Protein AF-A0A2E5XS06-F1 (afdb_monomer)

Sequence (331 aa):
MMRFFLILYLLFCNSLLVFSQQDLKVYEDYMPESKCGEVINYTHYSVSYCEKYKLSEWSIHYMTEERVFGDVDRTDNFRLDNKGRGASLSNYYKSGYDRGHMVPAGDMKFNQTAMNESFFLTNISPQNPSFNRGINKKIESKFREWVVFDFDTIIIITGFVMDEDLFNGFIGPDRIPIPSYSYKIFIDKINHRSLAFLVPMNKKIKGRMFDYIISIDELETIADIDFFEKMPLEEEILYEMDTNMDFDPESNLKGSMVEPSDFKKNNKKTAVPENGKKKVISPVDYNNYSKKYHCLEKNQDGIPCPRHTKGPNEKCWEHSKQNNIRDNEIE

Mean predicted aligned error: 11.88 Å

pLDDT: mean 78.72, std 23.1, range [24.92, 98.81]

Radius of gyration: 21.34 Å; Cα contacts (8 Å, |Δi|>4): 569; chains: 1; bounding box: 69×58×48 Å

Foldseek 3Di:
DVVVVVVVVVVVVVVQVVQLVVQCVVCVLQAWDQDQFDWDRDRFKIFRAHQVQLETQKIKGKAALLLQLAQADQDLPAAAPPVRGADDPQQVVVQQFDFAFQPDLSSRRNDPRSNNVSNHRRRTAGFHCLVRVPLVVVVVLLLNVCNNPPAGMKMKMKGAQPDPVQWPWATHPVGNTHGQWIKMKIARPPVLAIWMFIDGRVDRDDDDSVLRIDFVLVVCQRSVMGSRVNHDPVSVCSRGQDNPCVVVSCVPPPDDSDDSVRVPDDDDDDDDDDDDDDDRDRPDPCVVQPPWEFAPDADPVRHGDSGTHRDHHDHPPVVVVVVVVVVVVPD

Secondary structure (DSSP, 8-state):
-HHHHHHHHHHHHHHHHHHHHHHHHHHGGGPPP-SSPEEEE-SS-EEEEETTTTEEEEEEEEEEHHHHT--PPP----B--TTS-S--HHHHTTSS-EEEESS-GGG-TT-HHHHHHHTBGGGEEEE-HHIIIIIIHHHHHHHHHHHHHT-SEEEEEEEE---GGG---EETTTTEE--SEEEEEEEETTTTEEEEEEEESSS---S-GGGGEE-HHHHHHHHT--TTTTS-HHHHHHHHS---TTS-TTTT-SS----GGGTTS------------------S--TTT---EEP--B-TT-PBP--EESSTTPPPHHHHHHHHHHHTT--

Solvent-accessible surface area (backbone atoms only — not comparable to full-atom values): 18919 Å² total; per-residue (Å²): 114,74,71,59,55,53,53,54,50,53,53,53,54,50,52,58,56,51,51,28,58,54,51,45,70,75,47,60,56,57,40,49,54,61,88,78,24,52,78,45,78,50,62,64,38,35,32,22,39,17,73,95,54,30,33,35,51,34,29,40,37,69,48,32,44,71,30,56,70,30,81,50,74,90,77,86,61,70,37,59,38,101,86,64,44,36,55,57,70,71,28,47,60,93,52,78,40,38,86,27,57,55,52,49,53,73,64,22,12,58,37,70,64,44,32,54,55,37,28,18,18,52,38,30,43,63,24,34,54,69,33,46,76,38,60,49,47,51,53,56,52,47,54,54,50,40,29,66,78,76,36,75,51,36,41,39,39,22,36,41,37,83,46,78,93,51,42,70,51,62,33,41,91,83,54,34,60,22,51,30,31,38,36,40,37,43,35,32,75,86,79,54,36,27,44,24,38,55,44,63,37,79,55,86,87,73,89,57,80,76,52,31,57,45,31,43,42,59,44,26,45,71,50,71,36,50,58,42,67,70,44,58,67,86,61,46,53,55,41,24,75,48,55,58,58,90,58,55,87,65,76,71,71,82,63,74,96,70,60,85,90,57,73,90,69,85,90,85,90,82,90,87,88,92,89,80,96,76,85,85,72,72,81,65,92,44,77,86,77,57,62,84,20,58,19,75,51,53,51,98,87,65,52,67,44,88,46,44,18,77,44,87,87,31,60,24,72,70,67,49,53,61,48,60,57,59,61,67,73,72,118

Nearest PDB structures (foldseek):
  3s5b-assembly1_A  TM=8.531E-01  e=1.619E-17  Caenorhabditis elegans
  4qn0-assembly2_B  TM=8.809E-01  e=5.534E-17  Caenorhabditis elegans
  5gkc-assembly1_A  TM=8.575E-01  e=5.204E-17  Caenorhabditis elegans
  3s5b-assembly1_B  TM=8.663E-01  e=9.622E-17  Caenorhabditis elegans
  5gkc-assembly1_B  TM=8.681E-01  e=3.094E-16  Caenorhabditis elegans

Structure (mmCIF, N/CA/C/O backbone):
data_AF-A0A2E5XS06-F1
#
_entry.id   AF-A0A2E5XS06-F1
#
loop_
_atom_site.group_PDB
_atom_site.id
_atom_site.type_symbol
_atom_site.label_atom_id
_atom_site.label_alt_id
_atom_site.label_comp_id
_atom_site.label_asym_id
_atom_site.label_entity_id
_atom_site.label_seq_id
_atom_site.pdbx_PDB_ins_code
_atom_site.Cartn_x
_atom_site.Cartn_y
_atom_site.Cartn_z
_atom_site.occupancy
_atom_site.B_iso_or_equiv
_atom_site.auth_seq_id
_atom_site.auth_comp_id
_atom_site.auth_asym_id
_atom_site.auth_atom_id
_atom_site.pdbx_PDB_model_num
ATOM 1 N N . MET A 1 1 ? 36.307 25.913 18.563 1.00 56.59 1 MET A N 1
ATOM 2 C CA . MET A 1 1 ? 35.415 25.655 17.408 1.00 56.59 1 MET A CA 1
ATOM 3 C C . MET A 1 1 ? 34.988 24.191 17.288 1.00 56.59 1 MET A C 1
ATOM 5 O O . MET A 1 1 ? 33.796 23.957 17.194 1.00 56.59 1 MET A O 1
ATOM 9 N N . MET A 1 2 ? 35.882 23.199 17.398 1.00 51.62 2 MET A N 1
ATOM 10 C CA . MET A 1 2 ? 35.542 21.767 17.215 1.00 51.62 2 MET A CA 1
ATOM 11 C C . MET A 1 2 ? 34.506 21.186 18.209 1.00 51.62 2 MET A C 1
ATOM 13 O O . MET A 1 2 ? 33.710 20.331 17.841 1.00 51.62 2 MET A O 1
ATOM 17 N N . ARG A 1 3 ? 34.447 21.694 19.451 1.00 50.34 3 ARG A N 1
ATOM 18 C CA . ARG A 1 3 ? 33.442 21.290 20.459 1.00 50.34 3 ARG A CA 1
ATOM 19 C C . ARG A 1 3 ? 32.019 21.799 20.180 1.00 50.34 3 ARG A C 1
ATOM 21 O O . ARG A 1 3 ? 31.070 21.154 20.600 1.00 50.34 3 ARG A O 1
ATOM 28 N N . PHE A 1 4 ? 31.864 22.910 19.459 1.00 47.91 4 PHE A N 1
ATOM 29 C CA . PHE A 1 4 ? 30.542 23.450 19.107 1.00 47.91 4 PHE A CA 1
ATOM 30 C C . PHE A 1 4 ? 29.888 22.658 17.966 1.00 47.91 4 PHE A C 1
ATOM 32 O O . PHE A 1 4 ? 28.683 22.430 17.995 1.00 47.91 4 PHE A O 1
ATOM 39 N N . PHE A 1 5 ? 30.684 22.160 17.013 1.00 49.06 5 PHE A N 1
ATOM 40 C CA . PHE A 1 5 ? 30.190 21.316 15.921 1.00 49.06 5 PHE A CA 1
ATOM 41 C C . PHE A 1 5 ? 29.713 19.936 16.398 1.00 49.06 5 PHE A C 1
ATOM 43 O O . PHE A 1 5 ? 28.718 19.437 15.887 1.00 49.06 5 PHE A O 1
ATOM 50 N N . LEU A 1 6 ? 30.353 19.349 17.418 1.00 47.00 6 LEU A N 1
ATOM 51 C CA . LEU A 1 6 ? 29.923 18.064 17.988 1.00 47.00 6 LEU A CA 1
ATOM 52 C C . LEU A 1 6 ? 28.581 18.156 18.734 1.00 47.00 6 LEU A C 1
ATOM 54 O O . LEU A 1 6 ? 27.769 17.243 18.640 1.00 47.00 6 LEU A O 1
ATOM 58 N N . ILE A 1 7 ? 28.329 19.260 19.445 1.00 52.69 7 ILE A N 1
ATOM 59 C CA . ILE A 1 7 ? 27.064 19.480 20.170 1.00 52.69 7 ILE A CA 1
ATOM 60 C C . ILE A 1 7 ? 25.925 19.755 19.175 1.00 52.69 7 ILE A C 1
ATOM 62 O O . ILE A 1 7 ? 24.839 19.204 19.334 1.00 52.69 7 ILE A O 1
ATOM 66 N N . LEU A 1 8 ? 26.179 20.514 18.102 1.00 47.62 8 LEU A N 1
ATOM 67 C CA . LEU A 1 8 ? 25.189 20.722 17.039 1.00 47.62 8 LEU A CA 1
ATOM 68 C C . LEU A 1 8 ? 24.854 19.409 16.305 1.00 47.62 8 LEU A C 1
ATOM 70 O O . LEU A 1 8 ? 23.690 19.147 16.026 1.00 47.62 8 LEU A O 1
ATOM 74 N N . TYR A 1 9 ? 25.855 18.556 16.053 1.00 50.69 9 TYR A N 1
ATOM 75 C CA . TYR A 1 9 ? 25.678 17.245 15.416 1.00 50.69 9 TYR A CA 1
ATOM 76 C C . TYR A 1 9 ? 24.896 16.256 16.299 1.00 50.69 9 TYR A C 1
ATOM 78 O O . TYR A 1 9 ? 24.018 15.547 15.811 1.00 50.69 9 TYR A O 1
ATOM 86 N N . LEU A 1 10 ? 25.153 16.251 17.613 1.00 45.44 10 LEU A N 1
ATOM 87 C CA . LEU A 1 10 ? 24.411 15.432 18.579 1.00 45.44 10 LEU A CA 1
ATOM 88 C C . LEU A 1 10 ? 22.960 15.905 18.761 1.00 45.44 10 LEU A C 1
ATOM 90 O O . LEU A 1 10 ? 22.074 15.072 18.930 1.00 45.44 10 LEU A O 1
ATOM 94 N N . LEU A 1 11 ? 22.686 17.211 18.681 1.00 46.38 11 LEU A N 1
ATOM 95 C CA . LEU A 1 11 ? 21.315 17.737 18.721 1.00 46.38 11 LEU A CA 1
ATOM 96 C C . LEU A 1 11 ? 20.536 17.438 17.426 1.00 46.38 11 LEU A C 1
ATOM 98 O O . LEU A 1 11 ? 19.343 17.156 17.495 1.00 46.38 11 LEU A O 1
ATOM 102 N N . PHE A 1 12 ? 21.204 17.424 16.266 1.00 48.12 12 PHE A N 1
ATOM 103 C CA . PHE A 1 12 ? 20.578 17.123 14.968 1.00 48.12 12 PHE A CA 1
ATOM 104 C C . PHE A 1 12 ? 20.326 15.618 14.740 1.00 48.12 12 PHE A C 1
ATOM 106 O O . PHE A 1 12 ? 19.337 15.246 14.116 1.00 48.12 12 PHE A O 1
ATOM 113 N N . CYS A 1 13 ? 21.183 14.731 15.267 1.00 42.75 13 CYS A N 1
ATOM 114 C CA . CYS A 1 13 ? 20.927 13.282 15.235 1.00 42.75 13 CYS A CA 1
ATOM 115 C C . CYS A 1 13 ? 19.798 12.864 16.189 1.00 42.75 13 CYS A C 1
ATOM 117 O O . CYS A 1 13 ? 19.024 11.970 15.856 1.00 42.75 13 CYS A O 1
ATOM 119 N N . ASN A 1 14 ? 19.673 13.515 17.352 1.00 39.62 14 ASN A N 1
ATOM 120 C CA . ASN A 1 14 ? 18.571 13.234 18.274 1.00 39.62 14 ASN A CA 1
ATOM 121 C C . ASN A 1 14 ? 17.223 13.734 17.734 1.00 39.62 14 ASN A C 1
ATOM 123 O O . ASN A 1 14 ? 16.224 13.055 17.930 1.00 39.62 14 ASN A O 1
ATOM 127 N N . SER A 1 15 ? 17.166 14.862 17.016 1.00 45.66 15 SER A N 1
ATOM 128 C CA . SER A 1 15 ? 15.895 15.345 16.460 1.00 45.66 15 SER A CA 1
ATOM 129 C C . SER A 1 15 ? 15.336 14.412 15.378 1.00 45.66 15 SER A C 1
ATOM 131 O O . SER A 1 15 ? 14.155 14.084 15.426 1.00 45.66 15 SER A O 1
ATOM 133 N N . LEU A 1 16 ? 16.165 13.908 14.455 1.00 45.38 16 LEU A N 1
ATOM 134 C CA . LEU A 1 16 ? 15.719 12.986 13.396 1.00 45.38 16 LEU A CA 1
ATOM 135 C C . LEU A 1 16 ? 15.243 11.622 13.935 1.00 45.38 16 LEU A C 1
ATOM 137 O O . LEU A 1 16 ? 14.257 11.084 13.434 1.00 45.38 16 LEU A O 1
ATOM 141 N N . LEU A 1 17 ? 15.890 11.087 14.979 1.00 45.34 17 LEU A N 1
ATOM 142 C CA . LEU A 1 17 ? 15.452 9.848 15.643 1.00 45.34 17 LEU A CA 1
ATOM 143 C C . LEU A 1 17 ? 14.140 10.031 16.428 1.00 45.34 17 LEU A C 1
ATOM 145 O O . LEU A 1 17 ? 13.323 9.113 16.472 1.00 45.34 17 LEU A O 1
ATOM 149 N N . VAL A 1 18 ? 13.911 11.215 17.005 1.00 46.31 18 VAL A N 1
ATOM 150 C CA . VAL A 1 18 ? 12.673 11.535 17.738 1.00 46.31 18 VAL A CA 1
ATOM 151 C C . VAL A 1 18 ? 11.471 11.669 16.794 1.00 46.31 18 VAL A C 1
ATOM 153 O O . VAL A 1 18 ? 10.389 11.205 17.143 1.00 46.31 18 VAL A O 1
ATOM 156 N N . PHE A 1 19 ? 11.641 12.221 15.584 1.00 47.94 19 PHE A N 1
ATOM 157 C CA . PHE A 1 19 ? 10.536 12.345 14.618 1.00 47.94 19 PHE A CA 1
ATOM 158 C C . PHE A 1 19 ? 10.073 10.994 14.051 1.00 47.94 19 PHE A C 1
ATOM 160 O O . PHE A 1 19 ? 8.870 10.757 13.982 1.00 47.94 19 PHE A O 1
ATOM 167 N N . SER A 1 20 ? 10.997 10.081 13.724 1.00 51.47 20 SER A N 1
ATOM 168 C CA . SER A 1 20 ? 10.634 8.720 13.284 1.00 51.47 20 SER A CA 1
ATOM 169 C C . SER A 1 20 ? 9.870 7.945 14.371 1.00 51.47 20 SER A C 1
ATOM 171 O O . SER A 1 20 ? 8.924 7.222 14.067 1.00 51.47 20 SER A O 1
ATOM 173 N N . GLN A 1 21 ? 10.207 8.152 15.652 1.00 59.16 21 GLN A N 1
ATOM 174 C CA . GLN A 1 21 ? 9.466 7.566 16.775 1.00 59.16 21 GLN A CA 1
ATOM 175 C C . GLN A 1 21 ? 8.077 8.177 16.997 1.00 59.16 21 GLN A C 1
ATOM 177 O O . GLN A 1 21 ? 7.273 7.574 17.704 1.00 59.16 21 GLN A O 1
ATOM 182 N N . GLN A 1 22 ? 7.786 9.365 16.463 1.00 73.06 22 GLN A N 1
ATOM 183 C CA . GLN A 1 22 ? 6.521 10.048 16.731 1.00 73.06 22 GLN A CA 1
ATOM 184 C C . GLN A 1 22 ? 5.411 9.602 15.780 1.00 73.06 22 GLN A C 1
ATOM 186 O O . GLN A 1 22 ? 4.299 9.350 16.236 1.00 73.06 22 GLN A O 1
ATOM 191 N N . ASP A 1 23 ? 5.725 9.438 14.496 1.00 85.56 23 ASP A N 1
ATOM 192 C CA . ASP A 1 23 ? 4.774 8.933 13.505 1.00 85.56 23 ASP A CA 1
ATOM 193 C C . ASP A 1 23 ? 4.413 7.469 13.761 1.00 85.56 23 ASP A C 1
ATOM 195 O O . ASP A 1 23 ? 3.241 7.110 13.703 1.00 85.56 23 ASP A O 1
ATOM 199 N N . LEU A 1 24 ? 5.410 6.638 14.087 1.00 91.69 24 LEU A N 1
ATOM 200 C CA . LEU A 1 24 ? 5.217 5.213 14.360 1.00 91.69 24 LEU A CA 1
ATOM 201 C C . LEU A 1 24 ? 4.163 4.975 15.451 1.00 91.69 24 LEU A C 1
ATOM 203 O O . LEU A 1 24 ? 3.268 4.158 15.268 1.00 91.69 24 LEU A O 1
ATOM 207 N N . LYS A 1 25 ? 4.199 5.755 16.536 1.00 91.94 25 LYS A N 1
ATOM 208 C CA . LYS A 1 25 ? 3.231 5.670 17.646 1.00 91.94 25 LYS A CA 1
ATOM 209 C C . LYS A 1 25 ? 1.782 5.937 17.240 1.00 91.94 25 LYS A C 1
ATOM 211 O O . LYS A 1 25 ? 0.869 5.607 17.987 1.00 91.94 25 LYS A O 1
ATOM 216 N N . VAL A 1 26 ? 1.546 6.577 16.093 1.00 93.25 26 VAL A N 1
ATOM 217 C CA . VAL A 1 26 ? 0.183 6.837 15.612 1.00 93.25 26 VAL A CA 1
ATOM 218 C C . VAL A 1 26 ? -0.468 5.551 15.105 1.00 93.25 26 VAL A C 1
ATOM 220 O O . VAL A 1 26 ? -1.671 5.376 15.288 1.00 93.25 26 VAL A O 1
ATOM 223 N N . TYR A 1 27 ? 0.314 4.664 14.483 1.00 94.56 27 TYR A N 1
ATOM 224 C CA . TYR A 1 27 ? -0.190 3.486 13.775 1.00 94.56 27 TYR A CA 1
ATOM 225 C C . TYR A 1 27 ? 0.426 2.155 14.232 1.00 94.56 27 TYR A C 1
ATOM 227 O O . TYR A 1 27 ? 0.135 1.130 13.625 1.00 94.56 27 TYR A O 1
ATOM 235 N N . GLU A 1 28 ? 1.267 2.134 15.271 1.00 94.69 28 GLU A N 1
ATOM 236 C CA . GLU A 1 28 ? 1.971 0.914 15.690 1.00 94.69 28 GLU A CA 1
ATOM 237 C C . GLU A 1 28 ? 1.036 -0.227 16.102 1.00 94.69 28 GLU A C 1
ATOM 239 O O . GLU A 1 28 ? 1.350 -1.375 15.785 1.00 94.69 28 GLU A O 1
ATOM 244 N N . ASP A 1 29 ? -0.104 0.100 16.720 1.00 93.06 29 ASP A N 1
ATOM 245 C CA . ASP A 1 2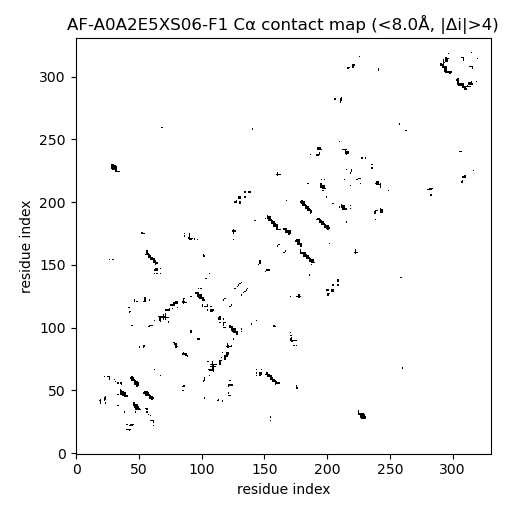9 ? -1.157 -0.844 17.132 1.00 93.06 29 ASP A CA 1
ATOM 246 C C . ASP A 1 29 ? -1.975 -1.382 15.945 1.00 93.06 29 ASP A C 1
ATOM 248 O O . ASP A 1 29 ? -2.655 -2.393 16.062 1.00 93.06 29 ASP A O 1
ATOM 252 N N . TYR A 1 30 ? -1.890 -0.722 14.786 1.00 95.19 30 TYR A N 1
ATOM 253 C CA . TYR A 1 30 ? -2.611 -1.068 13.554 1.00 95.19 30 TYR A CA 1
ATOM 254 C C . TYR A 1 30 ? -1.710 -1.773 12.533 1.00 95.19 30 TYR A C 1
ATOM 256 O O . TYR A 1 30 ? -2.050 -1.858 11.353 1.00 95.19 30 TYR A O 1
ATOM 264 N N . MET A 1 31 ? -0.508 -2.186 12.942 1.00 95.56 31 MET A N 1
ATOM 265 C CA . MET A 1 31 ? 0.416 -2.879 12.051 1.00 95.56 31 MET A CA 1
ATOM 266 C C . MET A 1 31 ? -0.076 -4.301 11.762 1.00 95.56 31 MET A C 1
ATOM 268 O O . MET A 1 31 ? -0.286 -5.045 12.719 1.00 95.56 31 MET A O 1
ATOM 272 N N . PRO A 1 32 ? -0.165 -4.696 10.480 1.00 97.00 32 PRO A N 1
ATOM 273 C CA . PRO A 1 32 ? -0.497 -6.066 10.115 1.00 97.00 32 PRO A CA 1
ATOM 274 C C . PRO A 1 32 ? 0.607 -7.061 10.476 1.00 97.00 32 PRO A C 1
ATOM 276 O O . PRO A 1 32 ? 1.787 -6.704 10.573 1.00 97.00 32 PRO A O 1
ATOM 279 N N . GLU A 1 33 ? 0.231 -8.333 10.527 1.00 95.75 33 GLU A N 1
ATOM 280 C CA . GLU A 1 33 ? 1.148 -9.466 10.552 1.00 95.75 33 GLU A CA 1
ATOM 281 C C . GLU A 1 33 ? 2.097 -9.433 9.344 1.00 95.75 33 GLU A C 1
ATOM 283 O O . GLU A 1 33 ? 1.723 -9.102 8.214 1.00 95.75 33 GLU A O 1
ATOM 288 N N . SER A 1 34 ? 3.363 -9.783 9.575 1.00 94.81 34 SER A N 1
ATOM 289 C CA . SER A 1 34 ? 4.373 -9.949 8.520 1.00 94.81 34 SER A CA 1
ATOM 290 C C . SER A 1 34 ? 4.694 -11.428 8.337 1.00 94.81 34 SER A C 1
ATOM 292 O O . SER A 1 34 ? 5.278 -12.041 9.229 1.00 94.81 34 SER A O 1
ATOM 294 N N . LYS A 1 35 ? 4.340 -12.008 7.184 1.00 90.94 35 LYS A N 1
ATOM 295 C CA . LYS A 1 35 ? 4.519 -13.450 6.930 1.00 90.94 35 LYS A CA 1
ATOM 296 C C . LYS A 1 35 ? 5.822 -13.778 6.226 1.00 90.94 35 LYS A C 1
ATOM 298 O O . LYS A 1 35 ? 6.496 -14.746 6.572 1.00 90.94 35 LYS A O 1
ATOM 303 N N . CYS A 1 36 ? 6.178 -12.987 5.222 1.00 88.31 36 CYS A N 1
ATOM 304 C CA . CYS A 1 36 ? 7.446 -13.107 4.517 1.00 88.31 36 CYS A CA 1
ATOM 305 C C . CYS A 1 36 ? 8.456 -12.041 4.952 1.00 88.31 36 CYS A C 1
ATOM 307 O O . CYS A 1 36 ? 9.665 -12.287 4.912 1.00 88.31 36 CYS A O 1
ATOM 309 N N . GLY A 1 37 ? 7.984 -10.831 5.254 1.00 82.81 37 GLY A N 1
ATOM 310 C CA . GLY A 1 37 ? 8.840 -9.656 5.278 1.00 82.81 37 GLY A CA 1
ATOM 311 C C . GLY A 1 37 ? 9.427 -9.270 6.631 1.00 82.81 37 GLY A C 1
ATOM 312 O O . GLY A 1 37 ? 8.923 -9.610 7.695 1.00 82.81 37 GLY A O 1
ATOM 313 N N . GLU A 1 38 ? 10.517 -8.503 6.571 1.00 93.88 38 GLU A N 1
ATOM 314 C CA . GLU A 1 38 ? 11.021 -7.724 7.706 1.00 93.88 38 GLU A CA 1
ATOM 315 C C . GLU A 1 38 ? 10.250 -6.402 7.768 1.00 93.88 38 GLU A C 1
ATOM 317 O O . GLU A 1 38 ? 10.175 -5.687 6.762 1.00 93.88 38 GLU A O 1
ATOM 322 N N . VAL A 1 39 ? 9.744 -6.031 8.948 1.00 97.19 39 VAL A N 1
ATOM 323 C CA . VAL A 1 39 ? 9.178 -4.693 9.159 1.00 97.19 39 VAL A CA 1
ATOM 324 C C . VAL A 1 39 ? 10.294 -3.651 9.131 1.00 97.19 39 VAL A C 1
ATOM 326 O O . VAL A 1 39 ? 11.172 -3.613 9.994 1.00 97.19 39 VAL A O 1
ATOM 329 N N . ILE A 1 40 ? 10.236 -2.762 8.144 1.00 97.38 40 ILE A N 1
ATOM 330 C CA . ILE A 1 40 ? 11.131 -1.619 7.996 1.00 97.38 40 ILE A CA 1
ATOM 331 C C . ILE A 1 40 ? 10.354 -0.357 8.349 1.00 97.38 40 ILE A C 1
ATOM 333 O O . ILE A 1 40 ? 9.381 -0.016 7.679 1.00 97.38 40 ILE A O 1
ATOM 337 N N . ASN A 1 41 ? 10.832 0.369 9.357 1.00 97.19 41 ASN A N 1
ATOM 338 C CA . ASN A 1 41 ? 10.303 1.679 9.722 1.00 97.19 41 ASN A CA 1
ATOM 339 C C . ASN A 1 41 ? 11.119 2.770 9.019 1.00 97.19 41 ASN A C 1
ATOM 341 O O . ASN A 1 41 ? 12.311 2.932 9.297 1.00 97.19 41 ASN A O 1
ATOM 345 N N . TYR A 1 42 ? 10.485 3.494 8.100 1.00 96.94 42 TYR A N 1
ATOM 346 C CA . TYR A 1 42 ? 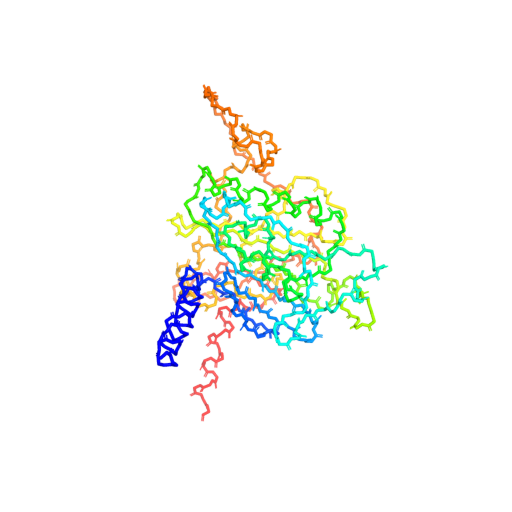11.015 4.741 7.551 1.00 96.94 42 TYR A CA 1
ATOM 347 C C . TYR A 1 42 ? 10.552 5.924 8.414 1.00 96.94 42 TYR A C 1
ATOM 349 O O . TYR A 1 42 ? 9.994 5.740 9.496 1.00 96.94 42 TYR A O 1
ATOM 357 N N . THR A 1 43 ? 10.807 7.159 7.979 1.00 95.75 43 THR A N 1
ATOM 358 C CA . THR A 1 43 ? 10.527 8.331 8.821 1.00 95.75 43 THR A CA 1
ATOM 359 C C . THR A 1 43 ? 9.025 8.521 9.057 1.00 95.75 43 THR A C 1
ATOM 361 O O . THR A 1 43 ? 8.624 8.867 10.163 1.00 95.75 43 THR A O 1
ATOM 364 N N . HIS A 1 44 ? 8.203 8.283 8.029 1.00 96.62 44 HIS A N 1
ATOM 365 C CA . HIS A 1 44 ? 6.770 8.623 8.030 1.00 96.62 44 HIS A CA 1
ATOM 366 C C . HIS A 1 44 ? 5.841 7.478 7.596 1.00 96.62 44 HIS A C 1
ATOM 368 O O . HIS A 1 44 ? 4.638 7.680 7.432 1.00 96.62 44 HIS A O 1
ATOM 374 N N . TYR A 1 45 ? 6.394 6.286 7.376 1.00 98.19 45 TYR A N 1
ATOM 375 C CA . TYR A 1 45 ? 5.650 5.080 7.025 1.00 98.19 45 TYR A CA 1
ATOM 376 C C . TYR A 1 45 ? 6.476 3.835 7.359 1.00 98.19 45 TYR A C 1
ATOM 378 O O . TYR A 1 45 ? 7.702 3.914 7.485 1.00 98.19 45 TYR A O 1
ATOM 386 N N . SER A 1 46 ? 5.813 2.686 7.421 1.00 98.31 46 SER A N 1
ATOM 387 C CA . SER A 1 46 ? 6.466 1.384 7.563 1.00 98.31 46 SER A CA 1
ATOM 388 C C . SER A 1 46 ? 6.037 0.431 6.456 1.00 98.31 46 SER A C 1
ATOM 390 O O . SER A 1 46 ? 4.978 0.604 5.853 1.00 98.31 46 SER A O 1
ATOM 392 N N . VAL A 1 47 ? 6.861 -0.576 6.179 1.00 98.38 47 VAL A N 1
ATOM 393 C CA . VAL A 1 47 ? 6.562 -1.660 5.230 1.00 98.38 47 VAL A CA 1
ATOM 394 C C . VAL A 1 47 ? 6.971 -3.008 5.809 1.00 98.38 47 VAL A C 1
ATOM 396 O O . VAL A 1 47 ? 7.990 -3.069 6.492 1.00 98.38 47 VAL A O 1
ATOM 399 N N . SER A 1 48 ? 6.249 -4.082 5.486 1.00 97.94 48 SER A N 1
ATOM 400 C CA . SER A 1 48 ? 6.766 -5.453 5.621 1.00 97.94 48 SER A CA 1
ATOM 401 C C . SER A 1 48 ? 7.414 -5.865 4.307 1.00 97.94 48 SER A C 1
ATOM 403 O O . SER A 1 48 ? 6.719 -6.122 3.325 1.00 97.94 48 SER A O 1
ATOM 405 N N . TYR A 1 49 ? 8.744 -5.886 4.254 1.00 98.12 49 TYR A N 1
ATOM 406 C CA . TYR A 1 49 ? 9.487 -6.116 3.018 1.00 98.12 49 TYR A CA 1
ATOM 407 C C . TYR A 1 49 ? 9.969 -7.563 2.888 1.00 98.12 49 TYR A C 1
ATOM 409 O O . TYR A 1 49 ? 10.819 -8.024 3.650 1.00 98.12 49 TYR A O 1
ATOM 417 N N . CYS A 1 50 ? 9.467 -8.256 1.869 1.00 96.81 50 CYS A N 1
ATOM 418 C CA . CYS A 1 50 ? 9.774 -9.645 1.552 1.00 96.81 50 CYS A CA 1
ATOM 419 C C . CYS A 1 50 ? 10.928 -9.729 0.540 1.00 96.81 50 CYS A C 1
ATOM 421 O O . CYS A 1 50 ? 10.738 -9.584 -0.673 1.00 96.81 50 CYS A O 1
ATOM 423 N N . GLU A 1 51 ? 12.141 -10.013 1.026 1.00 96.19 51 GLU A N 1
ATOM 424 C CA . GLU A 1 51 ? 13.352 -10.087 0.188 1.00 96.19 51 GLU A CA 1
ATOM 425 C C . GLU A 1 51 ? 13.243 -11.151 -0.915 1.00 96.19 51 GLU A C 1
ATOM 427 O O . GLU A 1 51 ? 13.704 -10.920 -2.032 1.00 96.19 51 GLU A O 1
ATOM 432 N N . LYS A 1 52 ? 12.554 -12.275 -0.653 1.00 95.25 52 LYS A N 1
ATOM 433 C CA . LYS A 1 52 ? 12.305 -13.340 -1.645 1.00 95.25 52 LYS A CA 1
ATOM 434 C C . LYS A 1 52 ? 11.685 -12.796 -2.937 1.00 95.25 52 LYS A C 1
ATOM 436 O O . LYS A 1 52 ? 12.061 -13.227 -4.024 1.00 95.25 52 LYS A O 1
ATOM 441 N N . TYR A 1 53 ? 10.745 -11.859 -2.819 1.00 96.38 53 TYR A N 1
ATOM 442 C CA . TYR A 1 53 ? 10.044 -11.264 -3.959 1.00 96.38 53 TYR A CA 1
ATOM 443 C C . TYR A 1 53 ? 10.571 -9.877 -4.335 1.00 96.38 53 TYR A C 1
ATOM 445 O O . TYR A 1 53 ? 10.202 -9.349 -5.382 1.00 96.38 53 TYR A O 1
ATOM 453 N N . LYS A 1 54 ? 11.429 -9.284 -3.495 1.00 97.56 54 LYS A N 1
ATOM 454 C CA . LYS A 1 54 ? 11.856 -7.879 -3.558 1.00 97.56 54 LYS A CA 1
ATOM 455 C C . LYS A 1 54 ? 10.680 -6.892 -3.610 1.00 97.56 54 LYS A C 1
ATOM 457 O O . LYS A 1 54 ? 10.786 -5.834 -4.236 1.00 97.56 54 LYS A O 1
ATOM 462 N N . LEU A 1 55 ? 9.576 -7.249 -2.956 1.00 97.00 55 LEU A N 1
ATOM 463 C CA . LEU A 1 55 ? 8.345 -6.468 -2.814 1.00 97.00 55 LEU A CA 1
ATOM 464 C C . LEU A 1 55 ? 7.950 -6.409 -1.341 1.00 97.00 55 LEU A C 1
ATOM 466 O O . LEU A 1 55 ? 8.347 -7.274 -0.562 1.00 97.00 55 LEU A O 1
ATOM 470 N N . SER A 1 56 ? 7.137 -5.424 -0.975 1.00 97.88 56 SER A N 1
ATOM 471 C CA . SER A 1 56 ? 6.530 -5.378 0.354 1.00 97.88 56 SER A CA 1
ATOM 472 C C . SER A 1 56 ? 5.131 -5.989 0.346 1.00 97.88 56 SER A C 1
ATOM 474 O O . SER A 1 56 ? 4.366 -5.766 -0.593 1.00 97.88 56 SER A O 1
ATOM 476 N N . GLU A 1 57 ? 4.813 -6.763 1.383 1.00 95.19 57 GLU A N 1
ATOM 477 C CA . GLU A 1 57 ? 3.502 -7.392 1.596 1.00 95.19 57 GLU A CA 1
ATOM 478 C C . GLU A 1 57 ? 2.448 -6.312 1.844 1.00 95.19 57 GLU A C 1
ATOM 480 O O . GLU A 1 57 ? 1.412 -6.247 1.181 1.00 95.19 57 GLU A O 1
ATOM 485 N N . TRP A 1 58 ? 2.793 -5.390 2.739 1.00 98.12 58 TRP A N 1
ATOM 486 C CA . TRP A 1 58 ? 2.001 -4.227 3.083 1.00 98.12 58 TRP A CA 1
ATOM 487 C C . TRP A 1 58 ? 2.894 -3.026 3.391 1.00 98.12 58 TRP A C 1
ATOM 489 O O . TRP A 1 58 ? 4.083 -3.144 3.690 1.00 98.12 58 TRP A O 1
ATOM 499 N N . SER A 1 59 ? 2.280 -1.854 3.325 1.00 98.62 59 SER A N 1
ATOM 500 C CA . SER A 1 59 ? 2.782 -0.578 3.805 1.00 98.62 59 SER A CA 1
ATOM 501 C C . SER A 1 59 ? 1.727 0.070 4.689 1.00 98.62 59 SER A C 1
ATOM 503 O O . SER A 1 59 ? 0.540 -0.042 4.378 1.00 98.62 59 SER A O 1
ATOM 505 N N . ILE A 1 60 ? 2.147 0.808 5.708 1.00 98.56 60 ILE A N 1
ATOM 506 C CA . ILE A 1 60 ? 1.260 1.546 6.604 1.00 98.56 60 ILE A CA 1
ATOM 507 C C . ILE A 1 60 ? 1.770 2.969 6.818 1.00 98.56 60 ILE A C 1
ATOM 509 O O . ILE A 1 60 ? 2.962 3.198 7.036 1.00 98.56 60 ILE A O 1
ATOM 513 N N . HIS A 1 61 ? 0.858 3.930 6.748 1.00 98.00 61 HIS A N 1
ATOM 514 C CA . HIS A 1 61 ? 1.093 5.326 7.101 1.00 98.00 61 HIS A CA 1
ATOM 515 C C . HIS A 1 61 ? -0.194 5.945 7.630 1.00 98.00 61 HIS A C 1
ATOM 517 O O . HIS A 1 61 ? -1.266 5.347 7.554 1.00 98.00 61 HIS A O 1
ATOM 523 N N . TYR A 1 62 ? -0.101 7.168 8.139 1.00 96.56 62 TYR A N 1
ATOM 524 C CA . TYR A 1 62 ? -1.275 7.951 8.494 1.00 96.56 62 TYR A CA 1
ATOM 525 C C . TYR A 1 62 ? -1.315 9.267 7.724 1.00 96.56 62 TYR A C 1
ATOM 527 O O . TYR A 1 62 ? -0.294 9.779 7.246 1.00 96.56 62 TYR A O 1
ATOM 535 N N . MET A 1 63 ? -2.516 9.815 7.616 1.00 94.88 63 MET A N 1
ATOM 536 C CA . MET A 1 63 ? -2.805 11.047 6.905 1.00 94.88 63 MET A CA 1
ATOM 537 C C . MET A 1 63 ? -3.684 11.951 7.766 1.00 94.88 63 MET A C 1
ATOM 539 O O . MET A 1 63 ? -4.579 11.485 8.466 1.00 94.88 63 MET A O 1
ATOM 543 N N . THR A 1 64 ? -3.412 13.249 7.685 1.00 93.56 64 THR A N 1
ATOM 544 C CA . THR A 1 64 ? -4.178 14.338 8.299 1.00 93.56 64 THR A CA 1
ATOM 545 C C . THR A 1 64 ? -4.349 15.453 7.273 1.00 93.56 64 THR A C 1
ATOM 547 O O . THR A 1 64 ? -3.646 15.468 6.255 1.00 93.56 64 THR A O 1
ATOM 550 N N . GLU A 1 65 ? -5.239 16.408 7.538 1.00 91.94 65 GLU A N 1
ATOM 551 C CA . GLU A 1 65 ? -5.467 17.559 6.655 1.00 91.94 65 GLU A CA 1
ATOM 552 C C . GLU A 1 65 ? -4.153 18.316 6.366 1.00 91.94 65 GLU A C 1
ATOM 554 O O . GLU A 1 65 ? -3.815 18.593 5.213 1.00 91.94 65 GLU A O 1
ATOM 559 N N . GLU A 1 66 ? -3.353 18.561 7.410 1.00 90.12 66 GLU A N 1
ATOM 560 C CA . GLU A 1 66 ? -2.039 19.208 7.310 1.00 90.12 66 GLU A CA 1
ATOM 561 C C . GLU A 1 66 ? -1.110 18.475 6.331 1.00 90.12 66 GLU A C 1
ATOM 563 O O . GLU A 1 66 ? -0.430 19.104 5.517 1.00 90.12 66 GLU A O 1
ATOM 568 N N . ARG A 1 67 ? -1.117 17.134 6.359 1.00 92.94 67 ARG A N 1
ATOM 569 C CA . ARG A 1 67 ? -0.269 16.318 5.481 1.00 92.94 67 ARG A CA 1
ATOM 570 C C . ARG A 1 67 ? -0.659 16.441 4.008 1.00 92.94 67 ARG A C 1
ATOM 572 O O . ARG A 1 67 ? 0.216 16.419 3.139 1.00 92.94 67 ARG A O 1
ATOM 579 N N . VAL A 1 68 ? -1.954 16.600 3.728 1.00 91.38 68 VAL A N 1
ATOM 580 C CA . VAL A 1 68 ? -2.499 16.737 2.367 1.00 91.38 68 VAL A CA 1
ATOM 581 C C . VAL A 1 68 ? -2.134 18.085 1.742 1.00 91.38 68 VAL A C 1
ATOM 583 O O . VAL A 1 68 ? -1.813 18.144 0.552 1.00 91.38 68 VAL A O 1
ATOM 586 N N . PHE A 1 69 ? -2.143 19.166 2.527 1.00 90.25 69 PHE A N 1
ATOM 587 C CA . PHE A 1 69 ? -1.885 20.525 2.032 1.00 90.25 69 PHE A CA 1
ATOM 588 C C . PHE A 1 69 ? -0.407 20.901 1.893 1.00 90.25 69 PHE A C 1
ATOM 590 O O . PHE A 1 69 ? -0.095 22.046 1.559 1.00 90.25 69 PHE A O 1
ATOM 597 N N . GLY A 1 70 ? 0.501 19.945 2.079 1.00 89.12 70 GLY A N 1
ATOM 598 C CA . GLY A 1 70 ? 1.924 20.156 1.859 1.00 89.12 70 GLY A CA 1
ATOM 599 C C . GLY A 1 70 ? 2.277 20.644 0.445 1.00 89.12 70 GLY A C 1
ATOM 600 O O . GLY A 1 70 ? 1.616 20.332 -0.560 1.00 89.12 70 GLY A O 1
ATOM 601 N N . ASP A 1 71 ? 3.358 21.412 0.361 1.00 93.19 71 ASP A N 1
ATOM 602 C CA . ASP A 1 71 ? 3.833 22.096 -0.842 1.00 93.19 71 ASP A CA 1
ATOM 603 C C . ASP A 1 71 ? 5.095 21.473 -1.453 1.00 93.19 71 ASP A C 1
ATOM 605 O O . ASP A 1 71 ? 5.566 21.951 -2.482 1.00 93.19 71 ASP A O 1
ATOM 609 N N . VAL A 1 72 ? 5.605 20.372 -0.888 1.00 95.88 72 VAL A N 1
ATOM 610 C CA . VAL A 1 72 ? 6.762 19.664 -1.441 1.00 95.88 72 VAL A CA 1
ATOM 611 C C . VAL A 1 72 ? 6.418 19.073 -2.805 1.00 95.88 72 VAL A C 1
ATOM 613 O O . VAL A 1 72 ? 5.445 18.325 -2.971 1.00 95.88 72 VAL A O 1
ATOM 616 N N . ASP A 1 73 ? 7.271 19.383 -3.777 1.00 95.19 73 ASP A N 1
ATOM 617 C CA . ASP A 1 73 ? 7.174 18.865 -5.130 1.00 95.19 73 ASP A CA 1
ATOM 618 C C . ASP A 1 73 ? 7.601 17.401 -5.220 1.00 95.19 73 ASP A C 1
ATOM 620 O O . ASP A 1 73 ? 8.503 16.908 -4.535 1.00 95.19 73 ASP A O 1
ATOM 624 N N . ARG A 1 74 ? 6.951 16.697 -6.142 1.00 96.06 74 ARG A N 1
ATOM 625 C CA . ARG A 1 74 ? 7.267 15.312 -6.469 1.00 96.06 74 ARG A CA 1
ATOM 626 C C . ARG A 1 74 ? 8.683 15.221 -7.051 1.00 96.06 74 ARG A C 1
ATOM 628 O O . ARG A 1 74 ? 8.989 15.901 -8.024 1.00 96.06 74 ARG A O 1
ATOM 635 N N . THR A 1 75 ? 9.530 14.348 -6.499 1.00 92.69 75 THR A N 1
ATOM 636 C CA . THR A 1 75 ? 10.950 14.270 -6.899 1.00 92.69 75 THR A CA 1
ATOM 637 C C . THR A 1 75 ? 11.257 13.243 -7.985 1.00 92.69 75 THR A C 1
ATOM 639 O O . THR A 1 75 ? 12.305 13.333 -8.620 1.00 92.69 75 THR A O 1
ATOM 642 N N . ASP A 1 76 ? 10.383 12.250 -8.192 1.00 95.00 76 ASP A N 1
ATOM 643 C CA . ASP A 1 76 ? 10.575 11.147 -9.151 1.00 95.00 76 ASP A CA 1
ATOM 644 C C . ASP A 1 76 ? 11.909 10.384 -8.998 1.00 95.00 76 ASP A C 1
ATOM 646 O O . ASP A 1 76 ? 12.367 9.686 -9.908 1.00 95.00 76 ASP A O 1
ATOM 650 N N . ASN A 1 77 ? 12.513 10.453 -7.807 1.00 95.62 77 ASN A N 1
ATOM 651 C CA . ASN A 1 77 ? 13.824 9.887 -7.499 1.00 95.62 77 ASN A CA 1
ATOM 652 C C . ASN A 1 77 ? 13.737 8.420 -7.045 1.00 95.62 77 ASN A C 1
ATOM 654 O O . ASN A 1 77 ? 14.088 8.080 -5.908 1.00 95.62 77 ASN A O 1
ATOM 658 N N . PHE A 1 78 ? 13.240 7.553 -7.932 1.00 98.56 78 PHE A N 1
ATOM 659 C CA . PHE A 1 78 ? 13.150 6.115 -7.674 1.00 98.56 78 PHE A CA 1
ATOM 660 C C . PHE A 1 78 ? 14.533 5.500 -7.454 1.00 98.56 78 PHE A C 1
ATOM 662 O O . PHE A 1 78 ? 15.381 5.545 -8.347 1.00 98.56 78 PHE A O 1
ATOM 669 N N . ARG A 1 79 ? 14.750 4.884 -6.291 1.00 98.38 79 ARG A N 1
ATOM 670 C CA . ARG A 1 79 ? 16.047 4.305 -5.910 1.00 98.38 79 ARG A CA 1
ATOM 671 C C . ARG A 1 79 ? 15.888 3.189 -4.887 1.00 98.38 79 ARG A C 1
ATOM 673 O O . ARG A 1 79 ? 14.864 3.100 -4.218 1.00 98.38 79 ARG A O 1
ATOM 680 N N . LEU A 1 80 ? 16.908 2.346 -4.763 1.00 98.38 80 LEU A N 1
ATOM 681 C CA . LEU A 1 80 ? 16.975 1.382 -3.666 1.00 98.38 80 LEU A CA 1
ATOM 682 C C . LEU A 1 80 ? 17.013 2.129 -2.329 1.00 98.38 80 LEU A C 1
ATOM 684 O O . LEU A 1 80 ? 17.451 3.282 -2.273 1.00 98.38 80 LEU A O 1
ATOM 688 N N . ASP A 1 81 ? 16.551 1.481 -1.264 1.00 97.25 81 ASP A N 1
ATOM 689 C CA . ASP A 1 81 ? 16.665 2.066 0.070 1.00 97.25 81 ASP A CA 1
ATOM 690 C C . ASP A 1 81 ? 18.134 2.154 0.534 1.00 97.25 81 ASP A C 1
ATOM 692 O O . ASP A 1 81 ? 19.059 1.696 -0.143 1.00 97.25 81 ASP A O 1
ATOM 696 N N . ASN A 1 82 ? 18.371 2.733 1.712 1.00 95.12 82 ASN A N 1
ATOM 697 C CA . ASN A 1 82 ? 19.727 2.941 2.237 1.00 95.12 82 ASN A CA 1
ATOM 698 C C . ASN A 1 82 ? 20.513 1.636 2.491 1.00 95.12 82 ASN A C 1
ATOM 700 O O . ASN A 1 82 ? 21.731 1.690 2.650 1.00 95.12 82 ASN A O 1
ATOM 704 N N . LYS A 1 83 ? 19.840 0.477 2.537 1.00 96.81 83 LYS A N 1
ATOM 705 C CA . LYS A 1 83 ? 20.461 -0.853 2.645 1.00 96.81 83 LYS A CA 1
ATOM 706 C C . LYS A 1 83 ? 20.532 -1.583 1.296 1.00 96.81 83 LYS A C 1
ATOM 708 O O . LYS A 1 83 ? 20.976 -2.725 1.254 1.00 96.81 83 LYS A O 1
ATOM 713 N N . GLY A 1 84 ? 20.125 -0.942 0.200 1.00 96.69 84 GLY A N 1
ATOM 714 C CA . GLY A 1 84 ? 20.125 -1.536 -1.134 1.00 96.69 84 GLY A CA 1
ATOM 715 C C . GLY A 1 84 ? 18.922 -2.439 -1.422 1.00 96.69 84 GLY A C 1
ATOM 716 O O . GLY A 1 84 ? 18.991 -3.229 -2.360 1.00 96.69 84 GLY A O 1
ATOM 717 N N . ARG A 1 85 ? 17.833 -2.340 -0.646 1.00 97.25 85 ARG A N 1
ATOM 718 C CA . ARG A 1 85 ? 16.632 -3.181 -0.794 1.00 97.25 85 ARG A CA 1
ATOM 719 C C . ARG A 1 85 ? 15.669 -2.648 -1.857 1.00 97.25 85 ARG A C 1
ATOM 721 O O . ARG A 1 85 ? 15.607 -1.440 -2.117 1.00 97.25 85 ARG A O 1
ATOM 728 N N . GLY A 1 86 ? 14.891 -3.565 -2.434 1.00 97.06 86 GLY A N 1
ATOM 729 C CA . GLY A 1 86 ? 13.872 -3.307 -3.451 1.00 97.06 86 GLY A CA 1
ATOM 730 C C . GLY A 1 86 ? 14.225 -3.827 -4.849 1.00 97.06 86 GLY A C 1
ATOM 731 O O . GLY A 1 86 ? 15.377 -4.105 -5.191 1.00 97.06 86 GLY A O 1
ATOM 732 N N . ALA A 1 87 ? 13.205 -3.941 -5.696 1.00 97.12 87 ALA A N 1
ATOM 733 C CA . ALA A 1 87 ? 13.362 -4.343 -7.088 1.00 97.12 87 ALA A CA 1
ATOM 734 C C . ALA A 1 87 ? 14.040 -3.241 -7.918 1.00 97.12 87 ALA A C 1
ATOM 736 O O . ALA A 1 87 ? 13.449 -2.193 -8.170 1.00 97.12 87 ALA A O 1
ATOM 737 N N . SER A 1 88 ? 15.268 -3.488 -8.387 1.00 96.81 88 SER A N 1
ATOM 738 C CA . SER A 1 88 ? 16.050 -2.506 -9.153 1.00 96.81 88 SER A CA 1
ATOM 739 C C . SER A 1 88 ? 15.325 -2.006 -10.416 1.00 96.81 88 SER A C 1
ATOM 741 O O . SER A 1 88 ? 14.510 -2.709 -11.018 1.00 96.81 88 SER A O 1
ATOM 743 N N . LEU A 1 89 ? 15.649 -0.784 -10.860 1.00 97.94 89 LEU A N 1
ATOM 744 C CA . LEU A 1 89 ? 14.969 -0.123 -11.986 1.00 97.94 89 LEU A CA 1
ATOM 745 C C . LEU A 1 89 ? 15.055 -0.881 -13.317 1.00 97.94 89 LEU A C 1
ATOM 747 O O . LEU A 1 89 ? 14.170 -0.724 -14.162 1.00 97.94 89 LEU A O 1
ATOM 751 N N . SER A 1 90 ? 16.087 -1.704 -13.513 1.00 97.94 90 SER A N 1
ATOM 752 C CA . SER A 1 90 ? 16.224 -2.536 -14.713 1.00 97.94 90 SER A CA 1
ATOM 753 C C . SER A 1 90 ? 15.076 -3.536 -14.852 1.00 97.94 90 SER A C 1
ATOM 755 O O . SER A 1 90 ? 14.706 -3.861 -15.977 1.00 97.94 90 SER A O 1
ATOM 757 N N . ASN A 1 91 ? 14.458 -3.957 -13.742 1.00 98.44 91 ASN A N 1
ATOM 758 C CA . ASN A 1 91 ? 13.307 -4.854 -13.777 1.00 98.44 91 ASN A CA 1
ATOM 759 C C . ASN A 1 91 ? 12.060 -4.204 -14.383 1.00 98.44 91 ASN A C 1
ATOM 761 O O . ASN A 1 91 ? 11.292 -4.864 -15.079 1.00 98.44 91 ASN A O 1
ATOM 765 N N . TYR A 1 92 ? 11.888 -2.900 -14.170 1.00 98.31 92 TYR A N 1
ATOM 766 C CA . TYR A 1 92 ? 10.740 -2.144 -14.668 1.00 98.31 92 TYR A CA 1
ATOM 767 C C . TYR A 1 92 ? 10.924 -1.667 -16.111 1.00 98.31 92 TYR A C 1
ATOM 769 O O . TYR A 1 92 ? 9.937 -1.457 -16.824 1.00 98.31 92 TYR A O 1
ATOM 777 N N . TYR A 1 93 ? 12.168 -1.498 -16.565 1.00 97.44 93 TYR A N 1
ATOM 778 C CA . TYR A 1 93 ? 12.468 -0.989 -17.900 1.00 97.44 93 TYR A CA 1
ATOM 779 C C . TYR A 1 93 ? 11.848 -1.869 -18.996 1.00 97.44 93 TYR A C 1
ATOM 781 O O . TYR A 1 93 ? 12.138 -3.057 -19.096 1.00 97.44 93 TYR A O 1
ATOM 789 N N . LYS A 1 94 ? 10.988 -1.271 -19.835 1.00 97.12 94 LYS A N 1
ATOM 790 C CA . LYS A 1 94 ? 10.252 -1.946 -20.927 1.00 97.12 94 LYS A CA 1
ATOM 791 C C . LYS A 1 94 ? 9.401 -3.156 -20.495 1.00 97.12 94 LYS A C 1
ATOM 793 O O . LYS A 1 94 ? 8.971 -3.919 -21.351 1.00 97.12 94 LYS A O 1
ATOM 798 N N . SER A 1 95 ? 9.095 -3.295 -19.206 1.00 97.75 95 SER A N 1
ATOM 799 C CA . SER A 1 95 ? 8.245 -4.380 -18.691 1.00 97.75 95 SER A CA 1
ATOM 800 C C . SER A 1 95 ? 6.767 -4.242 -19.078 1.00 97.75 95 SER A C 1
ATOM 802 O O . SER A 1 95 ? 6.030 -5.221 -19.064 1.00 97.75 95 SER A O 1
ATOM 804 N N . GLY A 1 96 ? 6.320 -3.021 -19.395 1.00 96.94 96 GLY A N 1
ATOM 805 C CA . GLY A 1 96 ? 4.901 -2.691 -19.567 1.00 96.94 96 GLY A CA 1
ATOM 806 C C . GLY A 1 96 ? 4.169 -2.363 -18.257 1.00 96.94 96 GLY A C 1
ATOM 807 O O . GLY A 1 96 ? 3.003 -1.975 -18.310 1.00 96.94 96 GLY A O 1
ATOM 808 N N . TYR A 1 97 ? 4.849 -2.458 -17.110 1.00 98.00 97 TYR A N 1
ATOM 809 C CA . TYR A 1 97 ? 4.314 -2.142 -15.785 1.00 98.00 97 TYR A CA 1
ATOM 810 C C . TYR A 1 97 ? 4.851 -0.809 -15.261 1.00 98.00 97 TYR A C 1
ATOM 812 O O . TYR A 1 97 ? 6.001 -0.431 -15.504 1.00 98.00 97 TYR A O 1
ATOM 820 N N . ASP A 1 98 ? 4.005 -0.098 -14.519 1.00 98.00 98 ASP A N 1
ATOM 821 C CA . ASP A 1 98 ? 4.395 1.108 -13.803 1.00 98.00 98 ASP A CA 1
ATOM 822 C C . ASP A 1 98 ? 5.153 0.757 -12.517 1.00 98.00 98 ASP A C 1
ATOM 824 O O . ASP A 1 98 ? 4.911 -0.270 -11.882 1.00 98.00 98 ASP A O 1
ATOM 828 N N . ARG A 1 99 ? 6.022 1.682 -12.098 1.00 98.31 99 ARG A N 1
ATOM 829 C CA . ARG A 1 99 ? 6.567 1.754 -10.735 1.00 98.31 99 ARG A CA 1
ATOM 830 C C . ARG A 1 99 ? 5.490 2.340 -9.820 1.00 98.31 99 ARG A C 1
ATOM 832 O O . ARG A 1 99 ? 5.468 3.549 -9.573 1.00 98.31 99 ARG A O 1
ATOM 839 N N . GLY A 1 100 ? 4.537 1.505 -9.427 1.00 98.06 100 GLY A N 1
ATOM 840 C CA . GLY A 1 100 ? 3.393 1.923 -8.628 1.00 98.06 100 GLY A CA 1
ATOM 841 C C . GLY A 1 100 ? 3.746 2.008 -7.150 1.00 98.06 100 GLY A C 1
ATOM 842 O O . GLY A 1 100 ? 4.408 1.115 -6.629 1.00 98.06 100 GLY A O 1
ATOM 843 N N . HIS A 1 101 ? 3.334 3.091 -6.496 1.00 98.69 101 HIS A N 1
ATOM 844 C CA . HIS A 1 101 ? 3.591 3.299 -5.071 1.00 98.69 101 HIS A CA 1
ATOM 845 C C . HIS A 1 101 ? 2.592 2.498 -4.230 1.00 98.69 101 HIS A C 1
ATOM 847 O O . HIS A 1 101 ? 1.446 2.326 -4.648 1.00 98.69 101 HIS A O 1
ATOM 853 N N . MET A 1 102 ? 3.013 2.050 -3.046 1.00 98.44 102 MET A N 1
ATOM 854 C CA . MET A 1 102 ? 2.095 1.592 -1.994 1.00 98.44 102 MET A CA 1
ATOM 855 C C . MET A 1 102 ? 1.695 2.779 -1.108 1.00 98.44 102 MET A C 1
ATOM 857 O O . MET A 1 102 ? 0.516 3.103 -0.986 1.00 98.44 102 MET A O 1
ATOM 861 N N . VAL A 1 103 ? 2.692 3.512 -0.607 1.00 98.50 103 VAL A N 1
ATOM 862 C CA . VAL A 1 103 ? 2.545 4.825 0.025 1.00 98.50 103 VAL A CA 1
ATOM 863 C C . VAL A 1 103 ? 2.706 5.925 -1.033 1.00 98.50 103 VAL A C 1
ATOM 865 O O . VAL A 1 103 ? 3.817 6.124 -1.540 1.00 98.50 103 VAL A O 1
ATOM 868 N N . PRO A 1 104 ? 1.634 6.640 -1.419 1.00 98.25 104 PRO A N 1
ATOM 869 C CA . PRO A 1 104 ? 1.670 7.581 -2.533 1.00 98.25 104 PRO A CA 1
ATOM 870 C C . PRO A 1 104 ? 2.52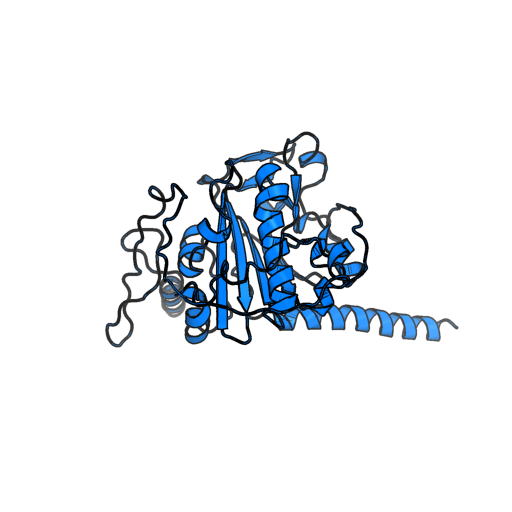5 8.813 -2.228 1.00 98.25 104 PRO A C 1
ATOM 872 O O . PRO A 1 104 ? 2.399 9.428 -1.174 1.00 98.25 104 PRO A O 1
ATOM 875 N N . ALA A 1 105 ? 3.300 9.281 -3.209 1.00 97.56 105 ALA A N 1
ATOM 876 C CA . ALA A 1 105 ? 4.023 10.554 -3.098 1.00 97.56 105 ALA A CA 1
ATOM 877 C C . ALA A 1 105 ? 3.088 11.749 -2.799 1.00 97.56 105 ALA A C 1
ATOM 879 O O . ALA A 1 105 ? 3.473 12.693 -2.115 1.00 97.56 105 ALA A O 1
ATOM 880 N N . GLY A 1 106 ? 1.839 11.699 -3.286 1.00 96.56 106 GLY A N 1
ATOM 881 C CA . GLY A 1 106 ? 0.820 12.721 -3.016 1.00 96.56 106 GLY A CA 1
ATOM 882 C C . GLY A 1 106 ? 0.391 12.810 -1.549 1.00 96.56 106 GLY A C 1
ATOM 883 O O . GLY A 1 106 ? -0.122 13.848 -1.146 1.00 96.56 106 GLY A O 1
ATOM 884 N N . ASP A 1 107 ? 0.645 11.767 -0.758 1.00 97.31 107 ASP A N 1
ATOM 885 C CA . ASP A 1 107 ? 0.362 11.729 0.680 1.00 97.31 107 ASP A CA 1
ATOM 886 C C . ASP A 1 107 ? 1.556 12.257 1.501 1.00 97.31 107 ASP A C 1
ATOM 888 O O . ASP A 1 107 ? 1.445 12.473 2.703 1.00 97.31 107 ASP A O 1
ATOM 892 N N . MET A 1 108 ? 2.698 12.491 0.843 1.00 97.38 108 MET A N 1
ATOM 893 C CA . MET A 1 108 ? 3.979 12.848 1.459 1.00 97.38 108 MET A CA 1
ATOM 894 C C . MET A 1 108 ? 4.435 14.274 1.128 1.00 97.38 108 MET A C 1
ATOM 896 O O . MET A 1 108 ? 5.602 14.623 1.306 1.00 97.38 108 MET A O 1
ATOM 900 N N . LYS A 1 109 ? 3.520 15.131 0.657 1.00 95.62 109 LYS A N 1
ATOM 901 C CA . LYS A 1 109 ? 3.827 16.516 0.252 1.00 95.62 109 LYS A CA 1
ATOM 902 C C . LYS A 1 109 ? 4.186 17.444 1.414 1.00 95.62 109 LYS A C 1
ATOM 904 O O . LYS A 1 109 ? 4.648 18.554 1.183 1.00 95.62 109 LYS A O 1
ATOM 909 N N . PHE A 1 110 ? 3.961 17.029 2.654 1.00 95.50 110 PHE A N 1
ATOM 910 C CA . PHE A 1 110 ? 4.217 17.843 3.844 1.00 95.50 110 PHE A CA 1
ATOM 911 C C . PHE A 1 110 ? 5.684 17.862 4.277 1.00 95.50 110 PHE A C 1
ATOM 913 O O . PHE A 1 110 ? 6.075 18.687 5.098 1.00 95.50 110 PHE A O 1
ATOM 920 N N . ASN A 1 111 ? 6.508 16.942 3.767 1.00 95.69 111 ASN A N 1
ATOM 921 C CA . ASN A 1 111 ? 7.884 16.807 4.215 1.00 95.69 111 ASN A CA 1
ATOM 922 C C . ASN A 1 111 ? 8.792 16.266 3.101 1.00 95.69 111 ASN A C 1
ATOM 924 O O . ASN A 1 111 ? 8.484 15.279 2.436 1.00 95.69 111 ASN A O 1
ATOM 928 N N . GLN A 1 112 ? 9.952 16.899 2.908 1.00 96.44 112 GLN A N 1
ATOM 929 C CA . GLN A 1 112 ? 10.886 16.534 1.840 1.00 96.44 112 GLN A CA 1
ATOM 930 C C . GLN A 1 112 ? 11.502 15.142 2.026 1.00 96.44 112 GLN A C 1
ATOM 932 O O . GLN A 1 112 ? 11.730 14.437 1.038 1.00 96.44 112 GLN A O 1
ATOM 937 N N . THR A 1 113 ? 11.769 14.738 3.269 1.00 96.00 113 THR A N 1
ATOM 938 C CA . THR A 1 113 ? 12.222 13.383 3.598 1.00 96.00 113 THR A CA 1
ATOM 939 C C . THR A 1 113 ? 11.123 12.386 3.271 1.00 96.00 113 THR A C 1
ATOM 941 O O . THR A 1 113 ? 11.380 11.471 2.497 1.00 96.00 113 THR A O 1
ATOM 944 N N . ALA A 1 114 ? 9.891 12.617 3.735 1.00 96.62 114 ALA A N 1
ATOM 945 C CA . ALA A 1 114 ? 8.744 11.762 3.427 1.00 96.62 114 ALA A CA 1
ATOM 946 C C . ALA A 1 114 ? 8.563 11.566 1.912 1.00 96.62 114 ALA A C 1
ATOM 948 O O . ALA A 1 114 ? 8.477 10.439 1.419 1.00 96.62 114 ALA A O 1
ATOM 949 N N . MET A 1 115 ? 8.600 12.669 1.156 1.00 98.06 115 MET A N 1
ATOM 950 C CA . MET A 1 115 ? 8.537 12.652 -0.302 1.00 98.06 115 MET A CA 1
ATOM 951 C C . MET A 1 115 ? 9.659 11.794 -0.888 1.00 98.06 115 MET A C 1
ATOM 953 O O . MET A 1 115 ? 9.399 10.898 -1.683 1.00 98.06 115 MET A O 1
ATOM 957 N N . ASN A 1 116 ? 10.907 12.018 -0.476 1.00 98.06 116 ASN A N 1
ATOM 958 C CA . ASN A 1 116 ? 12.057 11.281 -0.994 1.00 98.06 116 ASN A CA 1
ATOM 959 C C . ASN A 1 116 ? 12.022 9.792 -0.646 1.00 98.06 116 ASN A C 1
ATOM 961 O O . ASN A 1 116 ? 12.438 8.975 -1.470 1.00 98.06 116 ASN A O 1
ATOM 965 N N . GLU A 1 117 ? 11.590 9.433 0.558 1.00 98.19 117 GLU A N 1
ATOM 966 C CA . GLU A 1 117 ? 11.480 8.046 1.010 1.00 98.19 117 GLU A CA 1
ATOM 967 C C . GLU A 1 117 ? 10.325 7.315 0.321 1.00 98.19 117 GLU A C 1
ATOM 969 O O . GLU A 1 117 ? 10.448 6.120 0.074 1.00 98.19 117 GLU A O 1
ATOM 974 N N . SER A 1 118 ? 9.254 8.009 -0.086 1.00 98.38 118 SER A N 1
ATOM 975 C CA . SER A 1 118 ? 8.166 7.400 -0.874 1.00 98.38 118 SER A CA 1
ATOM 976 C C . SER A 1 118 ? 8.640 6.828 -2.222 1.00 98.38 118 SER A C 1
ATOM 978 O O . SER A 1 118 ? 8.004 5.937 -2.780 1.00 98.38 118 SER A O 1
ATOM 980 N N . PHE A 1 119 ? 9.799 7.273 -2.720 1.00 98.69 119 PHE A N 1
ATOM 981 C CA . PHE A 1 119 ? 10.430 6.753 -3.935 1.00 98.69 119 PHE A CA 1
ATOM 982 C C . PHE A 1 119 ? 11.421 5.600 -3.695 1.00 98.69 119 PHE A C 1
ATOM 984 O O . PHE A 1 119 ? 12.094 5.167 -4.639 1.00 98.69 119 PHE A O 1
ATOM 991 N N . PHE A 1 120 ? 11.547 5.088 -2.467 1.00 98.81 120 PHE A N 1
ATOM 992 C CA . PHE A 1 120 ? 12.305 3.860 -2.237 1.00 98.81 120 PHE A CA 1
ATOM 993 C C . PHE A 1 120 ? 11.633 2.667 -2.909 1.00 98.81 120 PHE A C 1
ATOM 995 O O . PHE A 1 120 ? 10.424 2.501 -2.826 1.00 98.81 120 PHE A O 1
ATOM 1002 N N . LEU A 1 121 ? 12.420 1.808 -3.558 1.00 98.75 121 LEU A N 1
ATOM 1003 C CA . LEU A 1 121 ? 11.908 0.656 -4.309 1.00 98.75 121 LEU A CA 1
ATOM 1004 C C . LEU A 1 121 ? 11.301 -0.441 -3.419 1.00 98.75 121 LEU A C 1
ATOM 1006 O O . LEU A 1 121 ? 10.612 -1.310 -3.935 1.00 98.75 121 LEU A O 1
ATOM 1010 N N . THR A 1 122 ? 11.494 -0.374 -2.102 1.00 98.56 122 THR A N 1
ATOM 1011 C CA . THR A 1 122 ? 10.741 -1.148 -1.099 1.00 98.56 122 THR A CA 1
ATOM 1012 C C . THR A 1 122 ? 9.274 -0.707 -0.990 1.00 98.56 122 THR A C 1
ATOM 1014 O O . THR A 1 122 ? 8.428 -1.501 -0.601 1.00 98.56 122 THR A O 1
ATOM 1017 N N . ASN A 1 123 ? 8.944 0.525 -1.387 1.00 98.75 123 ASN A N 1
ATOM 1018 C CA . ASN A 1 123 ? 7.582 1.067 -1.471 1.00 98.75 123 ASN A CA 1
ATOM 1019 C C . ASN A 1 123 ? 6.969 0.930 -2.884 1.00 98.75 123 ASN A C 1
ATOM 1021 O O . ASN A 1 123 ? 5.907 1.488 -3.170 1.00 98.75 123 ASN A O 1
ATOM 1025 N N . ILE A 1 124 ? 7.651 0.240 -3.806 1.00 98.62 124 ILE A N 1
ATOM 1026 C CA . ILE A 1 124 ? 7.259 0.162 -5.215 1.00 98.62 124 ILE A CA 1
ATOM 1027 C C . ILE A 1 124 ? 6.945 -1.276 -5.613 1.00 98.62 124 ILE A C 1
ATOM 1029 O O . ILE A 1 124 ? 7.715 -2.192 -5.340 1.00 98.62 124 ILE A O 1
ATOM 1033 N N . SER A 1 125 ? 5.846 -1.447 -6.346 1.00 97.81 125 SER A N 1
ATOM 1034 C CA . SER A 1 125 ? 5.433 -2.727 -6.921 1.00 97.81 125 SER A CA 1
ATOM 1035 C C . SER A 1 125 ? 5.064 -2.588 -8.407 1.00 97.81 125 SER A C 1
ATOM 1037 O O . SER A 1 125 ? 4.650 -1.501 -8.837 1.00 97.81 125 SER A O 1
ATOM 1039 N N . PRO A 1 126 ? 5.201 -3.655 -9.223 1.00 98.06 126 PRO A N 1
ATOM 1040 C CA . PRO A 1 126 ? 4.727 -3.685 -10.601 1.00 98.06 126 PRO A CA 1
ATOM 1041 C C . PRO A 1 126 ? 3.214 -3.509 -10.658 1.00 98.06 126 PRO A C 1
ATOM 1043 O O . PRO A 1 126 ? 2.448 -4.413 -10.335 1.00 98.06 126 PRO A O 1
ATOM 1046 N N . GLN A 1 127 ? 2.762 -2.349 -11.128 1.00 97.50 127 GLN A N 1
ATOM 1047 C CA . GLN A 1 127 ? 1.335 -2.079 -11.269 1.00 97.50 127 GLN A CA 1
ATOM 1048 C C . GLN A 1 127 ? 0.935 -1.949 -12.735 1.00 97.50 127 GLN A C 1
ATOM 1050 O O . GLN A 1 127 ? 1.606 -1.286 -13.529 1.00 97.50 127 GLN A O 1
ATOM 1055 N N . ASN A 1 128 ? -0.185 -2.572 -13.114 1.00 96.75 128 ASN A N 1
ATOM 1056 C CA . ASN A 1 128 ? -0.747 -2.373 -14.445 1.00 96.75 128 ASN A CA 1
ATOM 1057 C C . ASN A 1 128 ? -1.082 -0.878 -14.637 1.00 96.75 128 ASN A C 1
ATOM 1059 O O . ASN A 1 128 ? -1.739 -0.299 -13.766 1.00 96.75 128 ASN A O 1
ATOM 1063 N N . PRO A 1 129 ? -0.712 -0.246 -15.767 1.00 95.88 129 PRO A N 1
ATOM 1064 C CA . PRO A 1 129 ? -0.953 1.183 -15.970 1.00 95.88 129 PRO A CA 1
ATOM 1065 C C . PRO A 1 129 ? -2.422 1.605 -15.836 1.00 95.88 129 PRO A C 1
ATOM 1067 O O . PRO A 1 129 ? -2.706 2.698 -15.351 1.00 95.88 129 PRO A O 1
ATOM 1070 N N . SER A 1 130 ? -3.369 0.748 -16.237 1.00 94.25 130 SER A N 1
ATOM 1071 C CA . SER A 1 130 ? -4.804 1.037 -16.112 1.00 94.25 130 SER A CA 1
ATOM 1072 C C . SER A 1 130 ? -5.305 0.982 -14.666 1.00 94.25 130 SER A C 1
ATOM 1074 O O . SER A 1 130 ? -6.229 1.715 -14.316 1.00 94.25 130 SER A O 1
ATOM 1076 N N . PHE A 1 131 ? -4.673 0.162 -13.822 1.00 95.94 131 PHE A N 1
ATOM 1077 C CA . PHE A 1 131 ? -4.924 0.119 -12.385 1.00 95.94 131 PHE A CA 1
ATOM 1078 C C . PHE A 1 131 ? -4.305 1.345 -11.698 1.00 95.94 131 PHE A C 1
ATOM 1080 O O . PHE A 1 131 ? -5.039 2.152 -11.126 1.00 95.94 131 PHE A O 1
ATOM 1087 N N . ASN A 1 132 ? -2.985 1.528 -11.843 1.00 97.50 132 ASN A N 1
ATOM 1088 C CA . ASN A 1 132 ? -2.207 2.564 -11.154 1.00 97.50 132 ASN A CA 1
ATOM 1089 C C . ASN A 1 132 ? -2.736 3.972 -11.459 1.00 97.50 132 ASN A C 1
ATOM 1091 O O . ASN A 1 132 ? -3.100 4.741 -10.573 1.00 97.50 132 ASN A O 1
ATOM 1095 N N . ARG A 1 133 ? -2.862 4.293 -12.751 1.00 94.75 133 ARG A N 1
ATOM 1096 C CA . ARG A 1 133 ? -3.293 5.619 -13.223 1.00 94.75 133 ARG A CA 1
ATOM 1097 C C . ARG A 1 133 ? -4.815 5.792 -13.191 1.00 94.75 133 ARG A C 1
ATOM 1099 O O . ARG A 1 133 ? -5.308 6.889 -13.442 1.00 94.75 133 ARG A O 1
ATOM 1106 N N . GLY A 1 134 ? -5.549 4.705 -12.951 1.00 94.94 134 GLY A N 1
ATOM 1107 C CA . GLY A 1 134 ? -7.004 4.645 -12.963 1.00 94.94 134 GLY A CA 1
ATOM 1108 C C . GLY A 1 134 ? -7.582 4.564 -11.556 1.00 94.94 134 GLY A C 1
ATOM 1109 O O . GLY A 1 134 ? -7.674 5.573 -10.863 1.00 94.94 134 GLY A O 1
ATOM 1110 N N . ILE A 1 135 ? -8.049 3.375 -11.165 1.00 95.62 135 ILE A N 1
ATOM 1111 C CA . ILE A 1 135 ? -8.765 3.184 -9.895 1.00 95.62 135 ILE A CA 1
ATOM 1112 C C . ILE A 1 135 ? -7.887 3.460 -8.674 1.00 95.62 135 ILE A C 1
ATOM 1114 O O . ILE A 1 135 ? -8.388 4.074 -7.739 1.00 95.62 135 ILE A O 1
ATOM 1118 N N . ASN A 1 136 ? -6.597 3.103 -8.695 1.00 96.56 136 ASN A N 1
ATOM 1119 C CA . ASN A 1 136 ? -5.724 3.328 -7.544 1.00 96.56 136 ASN A CA 1
ATOM 1120 C C . ASN A 1 136 ? -5.586 4.829 -7.252 1.00 96.56 136 ASN A C 1
ATOM 1122 O O . ASN A 1 136 ? -5.915 5.281 -6.159 1.00 96.56 136 ASN A O 1
ATOM 1126 N N . LYS A 1 137 ? -5.270 5.631 -8.280 1.00 96.25 137 LYS A N 1
ATOM 1127 C CA . LYS A 1 137 ? -5.268 7.099 -8.174 1.00 96.25 137 LYS A CA 1
ATOM 1128 C C . LYS A 1 137 ? -6.600 7.660 -7.651 1.00 96.25 137 LYS A C 1
ATOM 1130 O O . LYS A 1 137 ? -6.598 8.616 -6.879 1.00 96.25 137 LYS A O 1
ATOM 1135 N N . LYS A 1 138 ? -7.744 7.093 -8.061 1.00 95.88 138 LYS A N 1
ATOM 1136 C CA . LYS A 1 138 ? -9.067 7.527 -7.571 1.00 95.88 138 LYS A CA 1
ATOM 1137 C C . LYS A 1 138 ? -9.259 7.227 -6.084 1.00 95.88 138 LYS A C 1
ATOM 1139 O O . LYS A 1 138 ? -9.735 8.110 -5.379 1.00 95.88 138 LYS A O 1
ATOM 1144 N N . ILE A 1 139 ? -8.867 6.037 -5.621 1.00 96.12 139 ILE A N 1
ATOM 1145 C CA . ILE A 1 139 ? -8.929 5.657 -4.199 1.00 96.12 139 ILE A CA 1
ATOM 1146 C C . ILE A 1 139 ? -8.036 6.590 -3.378 1.00 96.12 139 ILE A C 1
ATOM 1148 O O . ILE A 1 139 ? -8.495 7.182 -2.406 1.00 96.12 139 ILE A O 1
ATOM 1152 N N . GLU A 1 140 ? -6.790 6.796 -3.809 1.00 97.38 140 GLU A N 1
ATOM 1153 C CA . GLU A 1 140 ? -5.848 7.699 -3.140 1.00 97.38 140 GLU A CA 1
ATOM 1154 C C . GLU A 1 140 ? -6.389 9.132 -3.040 1.00 97.38 140 GLU A C 1
ATOM 1156 O O . GLU A 1 140 ? -6.318 9.755 -1.983 1.00 97.38 140 GLU A O 1
ATOM 1161 N N . SER A 1 141 ? -6.962 9.665 -4.125 1.00 95.62 141 SER A N 1
ATOM 1162 C CA . SER A 1 141 ? -7.582 10.994 -4.096 1.00 95.62 141 SER A CA 1
ATOM 1163 C C . SER A 1 141 ? -8.799 11.049 -3.184 1.00 95.62 141 SER A C 1
ATOM 1165 O O . SER A 1 141 ? -8.988 12.059 -2.513 1.00 95.62 141 SER A O 1
ATOM 1167 N N . LYS A 1 142 ? -9.594 9.976 -3.118 1.00 94.25 142 LYS A N 1
ATOM 1168 C CA . LYS A 1 142 ? -10.753 9.918 -2.228 1.00 94.25 142 LYS A CA 1
ATOM 1169 C C . LYS A 1 142 ? -10.339 9.927 -0.757 1.00 94.25 142 LYS A C 1
ATOM 1171 O O . LYS A 1 142 ? -10.964 10.628 0.026 1.00 94.25 142 LYS A O 1
ATOM 1176 N N . PHE A 1 143 ? -9.270 9.225 -0.386 1.00 95.06 143 PHE A N 1
ATOM 1177 C CA . PHE A 1 143 ? -8.761 9.252 0.991 1.00 95.06 143 PHE A CA 1
ATOM 1178 C C . PHE A 1 143 ? -8.292 10.650 1.397 1.00 95.06 143 PHE A C 1
ATOM 1180 O O . PHE A 1 143 ? -8.641 11.112 2.479 1.00 95.06 143 PHE A O 1
ATOM 1187 N N . ARG A 1 144 ? -7.586 11.356 0.501 1.00 94.81 144 ARG A N 1
ATOM 1188 C CA . ARG A 1 144 ? -7.206 12.760 0.728 1.00 94.81 144 ARG A CA 1
ATOM 1189 C C . ARG A 1 144 ? -8.421 13.674 0.876 1.00 94.81 144 ARG A C 1
ATOM 1191 O O . ARG A 1 144 ? -8.423 14.533 1.744 1.00 94.81 144 ARG A O 1
ATOM 1198 N N . GLU A 1 145 ? -9.447 13.489 0.046 1.00 91.56 145 GLU A N 1
ATOM 1199 C CA . GLU A 1 145 ? -10.703 14.244 0.142 1.00 91.56 145 GLU A CA 1
ATOM 1200 C C . GLU A 1 145 ? -11.390 14.007 1.494 1.00 91.56 145 GLU A C 1
ATOM 1202 O O . GLU A 1 145 ? -11.736 14.962 2.181 1.00 91.56 145 GLU A O 1
ATOM 1207 N N . TRP A 1 146 ? -11.536 12.748 1.906 1.00 90.25 146 TRP A N 1
ATOM 1208 C CA . TRP A 1 146 ? -12.156 12.386 3.178 1.00 90.25 146 TRP A CA 1
ATOM 1209 C C . TRP A 1 146 ? -11.421 12.970 4.381 1.00 90.25 146 TRP A C 1
ATOM 1211 O O . TRP A 1 146 ? -12.066 13.521 5.264 1.00 90.25 146 TRP A O 1
ATOM 1221 N N . VAL A 1 147 ? -10.089 12.946 4.400 1.00 89.50 147 VAL A N 1
ATOM 1222 C CA . VAL A 1 147 ? -9.324 13.598 5.475 1.00 89.50 147 VAL A CA 1
ATOM 1223 C C . VAL A 1 147 ? -9.534 15.116 5.530 1.00 89.50 147 VAL A C 1
ATOM 1225 O O . VAL A 1 147 ? -9.411 15.727 6.581 1.00 89.50 147 VAL A O 1
ATOM 1228 N N . VAL A 1 148 ? -9.826 15.764 4.403 1.00 88.38 148 VAL A N 1
ATOM 1229 C CA . VAL A 1 148 ? -10.024 17.221 4.378 1.00 88.38 148 VAL A CA 1
ATOM 1230 C C . VAL A 1 148 ? -11.425 17.606 4.862 1.00 88.38 148 VAL A C 1
ATOM 1232 O O . VAL A 1 148 ? -11.607 18.690 5.410 1.00 88.38 148 VAL A O 1
ATOM 1235 N N . PHE A 1 149 ? -12.430 16.756 4.639 1.00 83.62 149 PHE A N 1
ATOM 1236 C CA . PHE A 1 149 ? -13.833 17.132 4.857 1.00 83.62 149 PHE A CA 1
ATOM 1237 C C . PHE A 1 149 ? -14.544 16.371 5.971 1.00 83.62 149 PHE A C 1
ATOM 1239 O O . PHE A 1 149 ? -15.480 16.915 6.556 1.00 83.62 149 PHE A O 1
ATOM 1246 N N . ASP A 1 150 ? -14.126 15.139 6.246 1.00 81.88 150 ASP A N 1
ATOM 1247 C CA . ASP A 1 150 ? -14.917 14.177 7.008 1.00 81.88 150 ASP A CA 1
ATOM 1248 C C . ASP A 1 150 ? -14.154 13.578 8.210 1.00 81.88 150 ASP A C 1
ATOM 1250 O O . ASP A 1 150 ? -14.801 13.081 9.132 1.00 81.88 150 ASP A O 1
ATOM 1254 N N . PHE A 1 151 ? -12.811 13.625 8.233 1.00 85.25 151 PHE A N 1
ATOM 1255 C CA . PHE A 1 151 ? -11.992 12.935 9.245 1.00 85.25 151 PHE A CA 1
ATOM 1256 C C . PHE A 1 151 ? -10.726 13.700 9.643 1.00 85.25 151 PHE A C 1
ATOM 1258 O O . PHE A 1 151 ? -9.978 14.136 8.779 1.00 85.25 151 PHE A O 1
ATO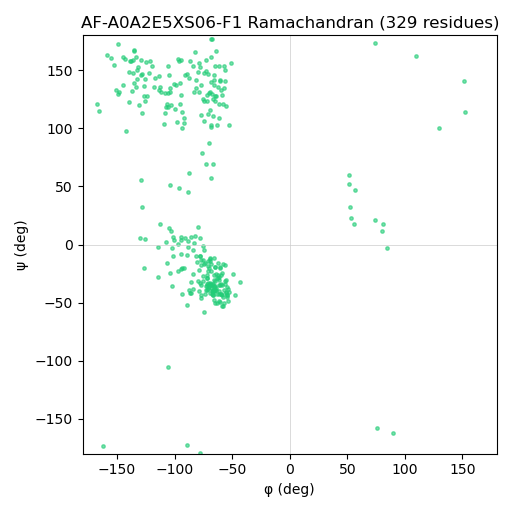M 1265 N N . ASP A 1 152 ? -10.400 13.746 10.937 1.00 86.06 152 ASP A N 1
ATOM 1266 C CA . ASP A 1 152 ? -9.187 14.432 11.415 1.00 86.06 152 ASP A CA 1
ATOM 1267 C C . ASP A 1 152 ? -7.894 13.663 11.091 1.00 86.06 152 ASP A C 1
ATOM 1269 O O . ASP A 1 152 ? -6.862 14.239 10.735 1.00 86.06 152 ASP A O 1
ATOM 1273 N N . THR A 1 153 ? -7.910 12.343 11.283 1.00 90.62 153 THR A N 1
ATOM 1274 C CA . THR A 1 153 ? -6.749 11.470 11.086 1.00 90.62 153 THR A CA 1
ATOM 1275 C C . THR A 1 153 ? -7.208 10.099 10.630 1.00 90.62 153 THR A C 1
ATOM 1277 O O . THR A 1 153 ? -8.085 9.498 11.246 1.00 90.62 153 THR A O 1
ATOM 1280 N N . ILE A 1 154 ? -6.577 9.593 9.575 1.00 94.38 154 ILE A N 1
ATOM 1281 C CA . ILE A 1 154 ? -6.846 8.259 9.042 1.00 94.38 154 ILE A CA 1
ATOM 1282 C C . ILE A 1 154 ? -5.542 7.478 8.969 1.00 94.38 154 ILE A C 1
ATOM 1284 O O . ILE A 1 154 ? -4.494 8.030 8.624 1.00 94.38 154 ILE A O 1
ATOM 1288 N N . ILE A 1 155 ? -5.611 6.190 9.273 1.00 97.12 155 ILE A N 1
ATOM 1289 C CA . ILE A 1 155 ? -4.529 5.238 9.044 1.00 97.12 155 ILE A CA 1
ATOM 1290 C C . ILE A 1 155 ? -4.847 4.496 7.755 1.00 97.12 155 ILE A C 1
ATOM 1292 O O . ILE A 1 155 ? -5.997 4.150 7.477 1.00 97.12 155 ILE A O 1
ATOM 1296 N N . ILE A 1 156 ? -3.823 4.307 6.934 1.00 98.25 156 ILE A N 1
ATOM 1297 C CA . ILE A 1 156 ? -3.951 3.693 5.628 1.00 98.25 156 ILE A CA 1
ATOM 1298 C C . ILE A 1 156 ? -2.982 2.527 5.542 1.00 98.25 156 ILE A C 1
ATOM 1300 O O . ILE A 1 156 ? -1.772 2.709 5.659 1.00 98.25 156 ILE A O 1
ATOM 1304 N N . ILE A 1 157 ? -3.520 1.348 5.252 1.00 98.69 157 ILE A N 1
ATOM 1305 C CA . ILE A 1 157 ? -2.735 0.157 4.938 1.00 98.69 157 ILE A CA 1
ATOM 1306 C C . ILE A 1 157 ? -2.899 -0.101 3.446 1.00 98.69 157 ILE A C 1
ATOM 1308 O O . ILE A 1 157 ? -4.008 -0.083 2.920 1.00 98.69 157 ILE A O 1
ATOM 1312 N N . THR A 1 158 ? -1.801 -0.300 2.728 1.00 98.75 158 THR A N 1
ATOM 1313 C CA . THR A 1 158 ? -1.818 -0.650 1.300 1.00 98.75 158 THR A CA 1
ATOM 1314 C C . THR A 1 158 ? -0.986 -1.899 1.110 1.00 98.75 158 THR A C 1
ATOM 1316 O O . THR A 1 158 ? 0.094 -1.989 1.677 1.00 98.75 158 THR A O 1
ATOM 1319 N N . GLY A 1 159 ? -1.455 -2.854 0.321 1.00 97.94 159 GLY A N 1
ATOM 1320 C CA . GLY A 1 159 ? -0.733 -4.103 0.125 1.00 97.94 159 GLY A CA 1
ATOM 1321 C C . GLY A 1 159 ? -1.174 -4.867 -1.106 1.00 97.94 159 GLY A C 1
ATOM 1322 O O . GLY A 1 159 ? -1.958 -4.377 -1.932 1.00 97.94 159 GLY A O 1
ATOM 1323 N N . PHE A 1 160 ? -0.634 -6.072 -1.228 1.00 96.00 160 PHE A N 1
ATOM 1324 C CA . PHE A 1 160 ? -0.929 -6.994 -2.314 1.00 96.00 160 PHE A CA 1
ATOM 1325 C C . PHE A 1 160 ? -1.212 -8.383 -1.763 1.00 96.00 160 PHE A C 1
ATOM 1327 O O . PHE A 1 160 ? -0.653 -8.781 -0.748 1.00 96.00 160 PHE A O 1
ATOM 1334 N N . VAL A 1 161 ? -2.051 -9.146 -2.460 1.00 94.31 161 VAL A N 1
ATOM 1335 C CA . VAL A 1 161 ? -2.246 -10.560 -2.121 1.00 94.31 161 VAL A CA 1
ATOM 1336 C C . VAL A 1 161 ? -1.006 -11.332 -2.580 1.00 94.31 161 VAL A C 1
ATOM 1338 O O . VAL A 1 161 ? -0.797 -11.509 -3.784 1.00 94.31 161 VAL A O 1
ATOM 1341 N N . MET A 1 162 ? -0.168 -11.745 -1.623 1.00 91.31 162 MET A N 1
ATOM 1342 C CA . MET A 1 162 ? 1.136 -12.387 -1.854 1.00 91.31 162 MET A CA 1
ATOM 1343 C C . MET A 1 162 ? 1.033 -13.915 -1.978 1.00 91.31 162 MET A C 1
ATOM 1345 O O . MET A 1 162 ? 1.838 -14.657 -1.419 1.00 91.31 162 MET A O 1
ATOM 1349 N N . ASP A 1 163 ? 0.043 -14.371 -2.742 1.00 88.88 163 ASP A N 1
ATOM 1350 C CA . ASP A 1 163 ? -0.182 -15.780 -3.065 1.00 88.88 163 ASP A CA 1
ATOM 1351 C C . ASP A 1 163 ? 0.468 -16.119 -4.417 1.00 88.88 163 ASP A C 1
ATOM 1353 O O . ASP A 1 163 ? 0.132 -15.517 -5.445 1.00 88.88 163 ASP A O 1
ATOM 1357 N N . GLU A 1 164 ? 1.402 -17.078 -4.417 1.00 89.94 164 GLU A N 1
ATOM 1358 C CA . GLU A 1 164 ? 2.124 -17.509 -5.621 1.00 89.94 164 GLU A CA 1
ATOM 1359 C C . GLU A 1 164 ? 1.181 -18.030 -6.714 1.00 89.94 164 GLU A C 1
ATOM 1361 O O . GLU A 1 164 ? 1.422 -17.765 -7.896 1.00 89.94 164 GLU A O 1
ATOM 1366 N N . ASP A 1 165 ? 0.080 -18.687 -6.335 1.00 89.19 165 ASP A N 1
ATOM 1367 C CA . ASP A 1 165 ? -0.915 -19.208 -7.278 1.00 89.19 165 ASP A CA 1
ATOM 1368 C C . ASP A 1 165 ? -1.711 -18.079 -7.952 1.00 89.19 165 ASP A C 1
ATOM 1370 O O . ASP A 1 165 ? -2.277 -18.250 -9.037 1.00 89.19 165 ASP A O 1
ATOM 1374 N N . LEU A 1 166 ? -1.725 -16.892 -7.338 1.00 88.56 166 LEU A N 1
ATOM 1375 C CA . LEU A 1 166 ? -2.374 -15.695 -7.861 1.00 88.56 166 LEU A CA 1
ATOM 1376 C C . LEU A 1 166 ? -1.406 -14.756 -8.585 1.00 88.56 166 LEU A C 1
ATOM 1378 O O . LEU A 1 166 ? -1.842 -13.715 -9.083 1.00 88.56 166 LEU A O 1
ATOM 1382 N N . PHE A 1 167 ? -0.114 -15.061 -8.701 1.00 93.94 167 PHE A N 1
ATOM 1383 C CA . PHE A 1 167 ? 0.803 -14.201 -9.449 1.00 93.94 167 PHE A CA 1
ATOM 1384 C C . PHE A 1 167 ? 0.519 -14.228 -10.954 1.00 93.94 167 PHE A C 1
ATOM 1386 O O . PHE A 1 167 ? 0.433 -15.268 -11.600 1.00 93.94 167 PHE A O 1
ATOM 1393 N N . ASN A 1 168 ? 0.435 -13.041 -11.555 1.00 93.69 168 ASN A N 1
ATOM 1394 C CA . ASN A 1 168 ? 0.167 -12.859 -12.979 1.00 93.69 168 ASN A CA 1
ATOM 1395 C C . ASN A 1 168 ? 1.468 -12.669 -13.775 1.00 93.69 168 ASN A C 1
ATOM 1397 O O . ASN A 1 168 ? 1.603 -11.737 -14.573 1.00 93.69 168 ASN A O 1
ATOM 1401 N N . GLY A 1 169 ? 2.437 -13.553 -13.539 1.00 96.00 169 GLY A N 1
ATOM 1402 C CA . GLY A 1 169 ? 3.751 -13.532 -14.177 1.00 96.00 169 GLY A CA 1
ATOM 1403 C C . GLY A 1 169 ? 4.795 -12.706 -13.427 1.00 96.00 169 GLY A C 1
ATOM 1404 O O . GLY A 1 169 ? 4.656 -12.412 -12.241 1.00 96.00 169 GLY A O 1
ATOM 1405 N N . PHE A 1 170 ? 5.870 -12.358 -14.140 1.00 98.12 170 PHE A N 1
ATOM 1406 C CA . PHE A 1 170 ? 7.047 -11.699 -13.579 1.00 98.12 170 PHE A CA 1
ATOM 1407 C C . PHE A 1 170 ? 7.574 -10.612 -14.523 1.00 98.12 170 PHE A C 1
ATOM 1409 O O . PHE A 1 170 ? 7.498 -10.769 -15.744 1.00 98.12 170 PHE A O 1
ATOM 1416 N N . ILE A 1 171 ? 8.159 -9.548 -13.971 1.00 98.19 171 ILE A N 1
ATOM 1417 C CA . ILE A 1 171 ? 8.901 -8.536 -14.734 1.00 98.19 171 ILE A CA 1
ATOM 1418 C C . ILE A 1 171 ? 10.411 -8.681 -14.538 1.00 98.19 171 ILE A C 1
ATOM 1420 O O . ILE A 1 171 ? 10.881 -9.104 -13.481 1.00 98.19 171 ILE A O 1
ATOM 1424 N N . GLY A 1 172 ? 11.170 -8.234 -15.538 1.00 97.75 172 GLY A N 1
ATOM 1425 C CA . GLY A 1 172 ? 12.596 -7.978 -15.381 1.00 97.75 172 GLY A CA 1
ATOM 1426 C C . GLY A 1 172 ? 13.503 -9.210 -15.296 1.00 97.75 172 GLY A C 1
ATOM 1427 O O . GLY A 1 172 ? 13.029 -10.346 -15.242 1.00 97.75 172 GLY A O 1
ATOM 1428 N N . PRO A 1 173 ? 14.831 -8.993 -15.297 1.00 96.62 173 PRO A N 1
ATOM 1429 C CA . PRO A 1 173 ? 15.814 -10.069 -15.181 1.00 96.62 173 PRO A CA 1
ATOM 1430 C C . PRO A 1 173 ? 15.774 -10.784 -13.825 1.00 96.62 173 PRO A C 1
ATOM 1432 O O . PRO A 1 173 ? 16.039 -11.981 -13.776 1.00 96.62 173 PRO A O 1
ATOM 1435 N N . ASP A 1 174 ? 15.397 -10.087 -12.749 1.00 97.06 174 ASP A N 1
ATOM 1436 C CA . ASP A 1 174 ? 15.322 -10.666 -11.402 1.00 97.06 174 ASP A CA 1
ATOM 1437 C C . ASP A 1 174 ? 14.000 -11.407 -11.155 1.00 97.06 174 ASP A C 1
ATOM 1439 O O . ASP A 1 174 ? 13.784 -11.908 -10.055 1.00 97.06 174 ASP A O 1
ATOM 1443 N N . ARG A 1 175 ? 13.112 -11.472 -12.160 1.00 97.38 175 ARG A N 1
ATOM 1444 C CA . ARG A 1 175 ? 11.789 -12.106 -12.081 1.00 97.38 175 ARG A CA 1
ATOM 1445 C C . ARG A 1 175 ? 10.981 -11.615 -10.877 1.00 97.38 175 ARG A C 1
ATOM 1447 O O . ARG A 1 175 ? 10.575 -12.399 -10.025 1.00 97.38 175 ARG A O 1
ATOM 1454 N N . ILE A 1 176 ? 10.719 -10.314 -10.832 1.00 98.31 176 ILE A N 1
ATOM 1455 C CA . ILE A 1 176 ? 9.880 -9.708 -9.791 1.00 98.31 176 ILE A CA 1
ATOM 1456 C C . ILE A 1 176 ? 8.426 -10.114 -10.047 1.00 98.31 176 ILE A C 1
ATOM 1458 O O . ILE A 1 176 ? 7.947 -9.868 -11.160 1.00 98.31 176 ILE A O 1
ATOM 1462 N N . PRO A 1 177 ? 7.722 -10.744 -9.090 1.00 97.62 177 PRO A N 1
ATOM 1463 C CA . PRO A 1 177 ? 6.354 -11.196 -9.310 1.00 97.62 177 PRO A CA 1
ATOM 1464 C C . PRO A 1 177 ? 5.403 -10.021 -9.532 1.00 97.62 177 PRO A C 1
ATOM 1466 O O . PRO A 1 177 ? 5.633 -8.906 -9.067 1.00 97.62 177 PRO A O 1
ATOM 1469 N N . ILE A 1 178 ? 4.320 -10.283 -10.259 1.00 97.62 178 ILE A N 1
ATOM 1470 C CA . ILE A 1 178 ? 3.234 -9.331 -10.484 1.00 97.62 178 ILE A CA 1
ATOM 1471 C C . ILE A 1 178 ? 2.014 -9.822 -9.696 1.00 97.62 178 ILE A C 1
ATOM 1473 O O . ILE A 1 178 ? 1.349 -10.758 -10.154 1.00 97.62 178 ILE A O 1
ATOM 1477 N N . PRO A 1 179 ? 1.677 -9.213 -8.547 1.00 94.19 179 PRO A N 1
ATOM 1478 C CA . PRO A 1 179 ? 0.471 -9.579 -7.815 1.00 94.19 179 PRO A CA 1
ATOM 1479 C C . PRO A 1 179 ? -0.794 -9.344 -8.652 1.00 94.19 179 PRO A C 1
ATOM 1481 O O . PRO A 1 179 ? -0.903 -8.351 -9.378 1.00 94.19 179 PRO A O 1
ATOM 1484 N N . SER A 1 180 ? -1.776 -10.246 -8.554 1.00 94.31 180 SER A N 1
ATOM 1485 C CA . SER A 1 180 ? -3.059 -10.073 -9.257 1.00 94.31 180 SER A CA 1
ATOM 1486 C C . SER A 1 180 ? -4.010 -9.107 -8.563 1.00 94.31 180 SER A C 1
ATOM 1488 O O . SER A 1 180 ? -4.902 -8.583 -9.230 1.00 94.31 180 SER A O 1
ATOM 1490 N N . TYR A 1 181 ? -3.840 -8.870 -7.263 1.00 96.06 181 TYR A N 1
ATOM 1491 C CA . TYR A 1 181 ? -4.741 -8.057 -6.455 1.00 96.06 181 TYR A CA 1
ATOM 1492 C C . TYR A 1 181 ? -3.957 -7.111 -5.555 1.00 96.06 181 TYR A C 1
ATOM 1494 O O . TYR A 1 181 ? -2.958 -7.501 -4.950 1.00 96.06 181 TYR A O 1
ATOM 1502 N N . SER A 1 182 ? -4.455 -5.884 -5.450 1.00 97.56 182 SER A N 1
ATOM 1503 C CA . SER A 1 182 ? -4.035 -4.914 -4.445 1.00 97.56 182 SER A CA 1
ATOM 1504 C C . SER A 1 182 ? -5.192 -4.650 -3.500 1.00 97.56 182 SER A C 1
ATOM 1506 O O . SER A 1 182 ? -6.349 -4.619 -3.933 1.00 97.56 182 SER A O 1
ATOM 1508 N N . TYR A 1 183 ? -4.872 -4.437 -2.231 1.00 98.06 183 TYR A N 1
ATOM 1509 C CA . TYR A 1 183 ? -5.827 -3.974 -1.243 1.00 98.06 183 TYR A CA 1
ATOM 1510 C C . TYR A 1 183 ? -5.415 -2.636 -0.639 1.00 98.06 183 TYR A C 1
ATOM 1512 O O . TYR A 1 183 ? -4.230 -2.289 -0.586 1.00 98.06 183 TYR A O 1
ATOM 1520 N N . LYS A 1 184 ? -6.415 -1.886 -0.173 1.00 98.06 184 LYS A N 1
ATOM 1521 C CA . LYS A 1 184 ? -6.226 -0.644 0.578 1.00 98.06 184 LYS A CA 1
ATOM 1522 C C . LYS A 1 184 ? -7.239 -0.573 1.708 1.00 98.06 184 LYS A C 1
ATOM 1524 O O . LYS A 1 184 ? -8.436 -0.610 1.438 1.00 98.06 184 LYS A O 1
ATOM 1529 N N . ILE A 1 185 ? -6.762 -0.449 2.935 1.00 97.19 185 ILE A N 1
ATOM 1530 C CA . ILE A 1 185 ? -7.584 -0.305 4.131 1.00 97.19 185 ILE A CA 1
ATOM 1531 C C . ILE A 1 185 ? -7.505 1.148 4.583 1.00 97.19 185 ILE A C 1
ATOM 1533 O O . ILE A 1 185 ? -6.422 1.725 4.664 1.00 97.19 185 ILE A O 1
ATOM 1537 N N . PHE A 1 186 ? -8.665 1.730 4.833 1.00 94.38 186 PHE A N 1
ATOM 1538 C CA . PHE A 1 186 ? -8.870 3.007 5.490 1.00 94.38 186 PHE A CA 1
ATOM 1539 C C . PHE A 1 186 ? -9.349 2.727 6.909 1.00 94.38 186 PHE A C 1
ATOM 1541 O O . PHE A 1 186 ? -10.282 1.943 7.084 1.00 94.38 186 PHE A O 1
ATOM 1548 N N . ILE A 1 187 ? -8.740 3.375 7.896 1.00 93.88 187 ILE A N 1
ATOM 1549 C CA . ILE A 1 187 ? -9.115 3.260 9.304 1.00 93.88 187 ILE A CA 1
ATOM 1550 C C . ILE A 1 187 ? -9.241 4.666 9.880 1.00 93.88 187 ILE A C 1
ATOM 1552 O O . ILE A 1 187 ? -8.278 5.431 9.902 1.00 93.88 187 ILE A O 1
ATOM 1556 N N . ASP A 1 188 ? -10.427 4.990 10.372 1.00 89.62 188 ASP A N 1
ATOM 1557 C CA . ASP A 1 188 ? -10.690 6.148 11.211 1.00 89.62 188 ASP A CA 1
ATOM 1558 C C . ASP A 1 188 ? -10.705 5.700 12.673 1.00 89.62 188 ASP A C 1
ATOM 1560 O O . ASP A 1 188 ? -11.652 5.068 13.154 1.00 89.62 188 ASP A O 1
ATOM 1564 N N . LYS A 1 189 ? -9.624 6.054 13.370 1.00 83.88 189 LYS A N 1
ATOM 1565 C CA . LYS A 1 189 ? -9.403 5.725 14.779 1.00 83.88 189 LYS A CA 1
ATOM 1566 C C . LYS A 1 189 ? -10.417 6.391 15.709 1.00 83.88 189 LYS A C 1
ATOM 1568 O O . LYS A 1 189 ? -10.718 5.840 16.760 1.00 83.88 189 LYS A O 1
ATOM 1573 N N . ILE A 1 190 ? -10.915 7.579 15.362 1.00 82.38 190 ILE A N 1
ATOM 1574 C CA . ILE A 1 190 ? -11.733 8.387 16.276 1.00 82.38 190 ILE A CA 1
ATOM 1575 C C . ILE A 1 190 ? -13.152 7.834 16.347 1.00 82.38 190 ILE A C 1
ATOM 1577 O O . ILE A 1 190 ? -13.720 7.737 17.432 1.00 82.38 190 ILE A O 1
ATOM 1581 N N . ASN A 1 191 ? -13.723 7.465 15.198 1.00 80.12 191 ASN A N 1
ATOM 1582 C CA . ASN A 1 191 ? -15.101 6.976 15.139 1.00 80.12 191 ASN A CA 1
ATOM 1583 C C . ASN A 1 191 ? -15.204 5.450 15.025 1.00 80.12 191 ASN A C 1
ATOM 1585 O O . ASN A 1 191 ? -16.312 4.951 14.825 1.00 80.12 191 ASN A O 1
ATOM 1589 N N . HIS A 1 192 ? -14.085 4.724 15.131 1.00 81.31 192 HIS A N 1
ATOM 1590 C CA . HIS A 1 192 ? -14.013 3.270 14.956 1.00 81.31 192 HIS A CA 1
ATOM 1591 C C . HIS A 1 192 ? -14.669 2.815 13.646 1.00 81.31 192 HIS A C 1
ATOM 1593 O O . HIS A 1 192 ? -15.577 1.983 13.616 1.00 81.31 192 HIS A O 1
ATOM 1599 N N . ARG A 1 193 ? -14.253 3.442 12.539 1.00 83.94 193 ARG A N 1
ATOM 1600 C CA . ARG A 1 193 ? -14.753 3.125 11.197 1.00 83.94 193 ARG A CA 1
ATOM 1601 C C . ARG A 1 193 ? -13.626 2.616 10.329 1.00 83.94 193 ARG A C 1
ATOM 1603 O O . ARG A 1 193 ? -12.509 3.124 10.380 1.00 83.94 193 ARG A O 1
ATOM 1610 N N . SER A 1 194 ? -13.947 1.660 9.476 1.00 88.62 194 SER A N 1
ATOM 1611 C CA . SER A 1 194 ? -13.007 1.101 8.521 1.00 88.62 194 SER A CA 1
ATOM 1612 C C . SER A 1 194 ? -13.660 0.871 7.164 1.00 88.62 194 SER A C 1
ATOM 1614 O O . SER A 1 194 ? -14.883 0.766 7.022 1.00 88.62 194 SER A O 1
ATOM 1616 N N . LEU A 1 195 ? -12.814 0.810 6.143 1.00 89.94 195 LEU A N 1
ATOM 1617 C CA . LEU A 1 195 ? -13.200 0.445 4.793 1.00 89.94 195 LEU A CA 1
ATOM 1618 C C . LEU A 1 195 ? -12.032 -0.254 4.106 1.00 89.94 195 LEU A C 1
ATOM 1620 O O . LEU A 1 195 ? -10.936 0.301 4.066 1.00 89.94 195 LEU A O 1
ATOM 1624 N N . ALA A 1 196 ? -12.261 -1.418 3.503 1.00 93.44 196 ALA A N 1
ATOM 1625 C CA . ALA A 1 196 ? -11.255 -2.100 2.700 1.00 93.44 196 ALA A CA 1
ATOM 1626 C C . ALA A 1 196 ? -11.667 -2.153 1.227 1.00 93.44 196 ALA A C 1
ATOM 1628 O O . ALA A 1 196 ? -12.792 -2.513 0.889 1.00 93.44 196 ALA A O 1
ATOM 1629 N N . PHE A 1 197 ? -10.737 -1.812 0.339 1.00 94.94 197 PHE A N 1
ATOM 1630 C CA . PHE A 1 197 ? -10.837 -2.070 -1.093 1.00 94.94 197 PHE A CA 1
ATOM 1631 C C . PHE A 1 197 ? -10.010 -3.295 -1.443 1.00 94.94 197 PHE A C 1
ATOM 1633 O O . PHE A 1 197 ? -8.862 -3.386 -1.014 1.00 94.94 197 PHE A O 1
ATOM 1640 N N . LEU A 1 198 ? -10.544 -4.162 -2.301 1.00 95.19 198 LEU A N 1
ATOM 1641 C CA . LEU A 1 198 ? -9.801 -5.251 -2.925 1.00 95.19 198 LEU A CA 1
ATOM 1642 C C . LEU A 1 198 ? -9.995 -5.207 -4.438 1.00 95.19 198 LEU A C 1
ATOM 1644 O O . LEU A 1 198 ? -11.091 -5.407 -4.964 1.00 95.19 198 LEU A O 1
ATOM 1648 N N . VAL A 1 199 ? -8.916 -4.910 -5.157 1.00 95.31 199 VAL A N 1
ATOM 1649 C CA . VAL A 1 199 ? -8.987 -4.505 -6.559 1.00 95.31 199 VAL A CA 1
ATOM 1650 C C . VAL A 1 199 ? -8.084 -5.384 -7.427 1.00 95.31 199 VAL A C 1
ATOM 1652 O O . VAL A 1 199 ? -6.886 -5.494 -7.151 1.00 95.31 199 VAL A O 1
ATOM 1655 N N . PRO A 1 200 ? -8.605 -5.976 -8.520 1.00 94.94 200 PRO A N 1
ATOM 1656 C CA . PRO A 1 200 ? -7.785 -6.734 -9.454 1.00 94.94 200 PRO A CA 1
ATOM 1657 C C . PRO A 1 200 ? -6.865 -5.805 -10.257 1.00 94.94 200 PRO A C 1
ATOM 1659 O O . PRO A 1 200 ? -7.306 -4.836 -10.874 1.00 94.94 200 PRO A O 1
ATOM 1662 N N . MET A 1 201 ? -5.582 -6.144 -10.312 1.00 93.56 201 MET A N 1
ATOM 1663 C CA . MET A 1 201 ? -4.547 -5.435 -11.066 1.00 93.56 201 MET A CA 1
ATOM 1664 C C . MET A 1 201 ? -4.319 -6.024 -12.462 1.00 93.56 201 MET A C 1
ATOM 1666 O O . MET A 1 201 ? -3.796 -5.351 -13.349 1.00 93.56 201 MET A O 1
ATOM 1670 N N . ASN A 1 202 ? -4.707 -7.281 -12.682 1.00 86.62 202 ASN A N 1
ATOM 1671 C CA . ASN A 1 202 ? -4.471 -8.016 -13.929 1.00 86.62 202 ASN A CA 1
ATOM 1672 C C . ASN A 1 202 ? -5.575 -7.835 -14.989 1.00 86.62 202 ASN A C 1
ATOM 1674 O O . ASN A 1 202 ? -5.473 -8.377 -16.091 1.00 86.62 202 ASN A O 1
ATOM 1678 N N . LYS A 1 203 ? -6.642 -7.088 -14.683 1.00 85.75 203 LYS A N 1
ATOM 1679 C CA . LYS A 1 203 ? -7.823 -6.935 -15.544 1.00 85.75 203 LYS A CA 1
ATOM 1680 C C . LYS A 1 203 ? -8.271 -5.481 -15.617 1.00 85.75 203 LYS A C 1
ATOM 1682 O O . LYS A 1 203 ? -8.006 -4.673 -14.733 1.00 85.75 203 LYS A O 1
ATOM 1687 N N . LYS A 1 204 ? -9.014 -5.155 -16.677 1.00 83.62 204 LYS A N 1
ATOM 1688 C CA . LYS A 1 204 ? -9.670 -3.851 -1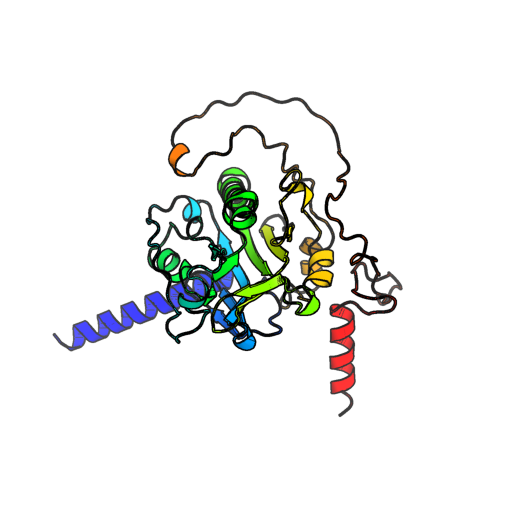6.794 1.00 83.62 204 LYS A CA 1
ATOM 1689 C C . LYS A 1 204 ? -10.760 -3.725 -15.728 1.00 83.62 204 LYS A C 1
ATOM 1691 O O . LYS A 1 204 ? -11.677 -4.542 -15.681 1.00 83.62 204 LYS A O 1
ATOM 1696 N N . ILE A 1 205 ? -10.673 -2.659 -14.944 1.00 87.50 205 ILE A N 1
ATOM 1697 C CA . ILE A 1 205 ? -11.663 -2.283 -13.933 1.00 87.50 205 ILE A CA 1
ATOM 1698 C C . ILE A 1 205 ? -13.012 -1.983 -14.596 1.00 87.50 205 ILE A C 1
ATOM 1700 O O . ILE A 1 205 ? -13.074 -1.294 -15.621 1.00 87.50 205 ILE A O 1
ATOM 1704 N N . LYS A 1 206 ? -14.089 -2.506 -14.009 1.00 84.44 206 LYS A N 1
ATOM 1705 C CA . LYS A 1 206 ? -15.479 -2.312 -14.437 1.00 84.44 206 LYS A CA 1
ATOM 1706 C C . LYS A 1 206 ? -16.270 -1.719 -13.271 1.00 84.44 206 LYS A C 1
ATOM 1708 O O . LYS A 1 206 ? -15.994 -2.035 -12.126 1.00 84.44 206 LYS A O 1
ATOM 1713 N N . GLY A 1 207 ? -17.270 -0.894 -13.565 1.00 84.62 207 GLY A N 1
ATOM 1714 C CA .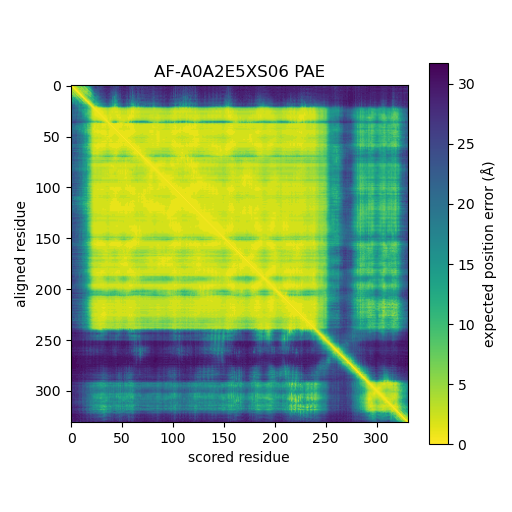 GLY A 1 207 ? -18.094 -0.284 -12.520 1.00 84.62 207 GLY A CA 1
ATOM 1715 C C . GLY A 1 207 ? -17.398 0.864 -11.785 1.00 84.62 207 GLY A C 1
ATOM 1716 O O . GLY A 1 207 ? -16.500 1.525 -12.320 1.00 84.62 207 GLY A O 1
ATOM 1717 N N . ARG A 1 208 ? -17.882 1.141 -10.577 1.00 86.94 208 ARG A N 1
ATOM 1718 C CA . ARG A 1 208 ? -17.442 2.225 -9.698 1.00 86.94 208 ARG A CA 1
ATOM 1719 C C . ARG A 1 208 ? -16.417 1.699 -8.703 1.00 86.94 208 ARG A C 1
ATOM 1721 O O . ARG A 1 208 ? -16.375 0.519 -8.388 1.00 86.94 208 ARG A O 1
ATOM 1728 N N . MET A 1 209 ? -15.615 2.609 -8.163 1.00 87.50 209 MET A N 1
ATOM 1729 C CA . MET A 1 209 ? -14.604 2.295 -7.151 1.00 87.50 209 MET A CA 1
ATOM 1730 C C . MET A 1 209 ? -15.200 1.588 -5.924 1.00 87.50 209 MET A C 1
ATOM 1732 O O . MET A 1 209 ? -14.633 0.612 -5.453 1.00 87.50 209 MET A O 1
ATOM 1736 N N . PHE A 1 210 ? -16.368 2.038 -5.460 1.00 87.88 210 PHE A N 1
ATOM 1737 C CA . PHE A 1 210 ? -17.063 1.475 -4.298 1.00 87.88 210 PHE A CA 1
ATOM 1738 C C . PHE A 1 210 ? -17.623 0.070 -4.521 1.00 87.88 210 PHE A C 1
ATOM 1740 O O . PHE A 1 210 ? -17.937 -0.618 -3.559 1.00 87.88 210 PHE A O 1
ATOM 1747 N N . ASP A 1 211 ? -17.696 -0.393 -5.770 1.00 87.00 211 ASP A N 1
ATOM 1748 C CA . ASP A 1 211 ? -18.124 -1.761 -6.042 1.00 87.00 211 ASP A CA 1
ATOM 1749 C C . ASP A 1 211 ? -17.019 -2.794 -5.689 1.00 87.00 211 ASP A C 1
ATOM 1751 O O . ASP A 1 211 ? -17.254 -3.996 -5.767 1.00 87.00 211 ASP A O 1
ATOM 1755 N N . TYR A 1 212 ? -15.823 -2.331 -5.299 1.00 90.56 212 TYR A N 1
ATOM 1756 C CA . TYR A 1 212 ? -14.670 -3.142 -4.878 1.00 90.56 212 TYR A CA 1
ATOM 1757 C C . TYR A 1 212 ? -14.437 -3.135 -3.357 1.00 90.56 212 TYR A C 1
ATOM 1759 O O . TYR A 1 212 ? -13.352 -3.500 -2.902 1.00 90.56 212 TYR A O 1
ATOM 1767 N N . ILE A 1 213 ? -15.421 -2.675 -2.581 1.00 89.94 213 ILE A N 1
ATOM 1768 C CA . ILE A 1 213 ? -15.369 -2.706 -1.118 1.00 89.94 213 ILE A CA 1
ATOM 1769 C C . ILE A 1 213 ? -15.662 -4.123 -0.611 1.00 89.94 213 ILE A C 1
ATOM 1771 O O . ILE A 1 213 ? -16.602 -4.762 -1.088 1.00 89.94 213 ILE A O 1
ATOM 1775 N N . ILE A 1 214 ? -14.888 -4.570 0.377 1.00 87.50 214 ILE A N 1
ATOM 1776 C CA . ILE A 1 214 ? -15.110 -5.797 1.159 1.00 87.50 214 ILE A CA 1
ATOM 1777 C C . ILE A 1 214 ? -14.898 -5.510 2.653 1.00 87.50 214 ILE A C 1
ATOM 1779 O O . ILE A 1 214 ? -14.375 -4.446 2.999 1.00 87.50 214 ILE A O 1
ATOM 1783 N N . SER A 1 215 ? -15.300 -6.426 3.539 1.00 88.00 215 SER A N 1
ATOM 1784 C CA . SER A 1 215 ? -14.934 -6.311 4.959 1.00 88.00 215 SER A CA 1
ATOM 1785 C C . SER A 1 215 ? -13.450 -6.626 5.166 1.00 88.00 215 SER A C 1
ATOM 1787 O O . SER A 1 215 ? -12.822 -7.276 4.323 1.00 88.00 215 SER A O 1
ATOM 1789 N N . ILE A 1 216 ? -12.870 -6.162 6.277 1.00 90.81 216 ILE A N 1
ATOM 1790 C CA . ILE A 1 216 ? -11.484 -6.521 6.602 1.00 90.81 216 ILE A CA 1
ATOM 1791 C C . ILE A 1 216 ? -11.399 -8.018 6.909 1.00 90.81 216 ILE A C 1
ATOM 1793 O O . ILE A 1 216 ? -10.518 -8.657 6.361 1.00 90.81 216 ILE A O 1
ATOM 1797 N N . ASP A 1 217 ? -12.362 -8.611 7.620 1.00 85.56 217 ASP A N 1
ATOM 1798 C CA . ASP A 1 217 ? -12.395 -10.066 7.874 1.00 85.56 217 ASP A CA 1
ATOM 1799 C C . ASP A 1 217 ? -12.401 -10.912 6.572 1.00 85.56 217 ASP A C 1
ATOM 1801 O O . ASP A 1 217 ? -11.701 -11.923 6.444 1.00 85.56 217 ASP A O 1
ATOM 1805 N N . GLU A 1 218 ? -13.126 -10.470 5.534 1.00 85.44 218 GLU A N 1
ATOM 1806 C CA . GLU A 1 218 ? -13.041 -11.094 4.205 1.00 85.44 218 GLU A CA 1
ATOM 1807 C C . GLU A 1 218 ? -11.657 -10.902 3.574 1.00 85.44 218 GLU A C 1
ATOM 1809 O O . GLU A 1 218 ? -11.129 -11.819 2.937 1.00 85.44 218 GLU A O 1
ATOM 1814 N N . LEU A 1 219 ? -11.063 -9.717 3.737 1.00 92.25 219 LEU A N 1
ATOM 1815 C CA . LEU A 1 219 ? -9.733 -9.423 3.225 1.00 92.25 219 LEU A CA 1
ATOM 1816 C C . LEU A 1 219 ? -8.658 -10.260 3.925 1.00 92.25 219 LEU A C 1
ATOM 1818 O O . LEU A 1 219 ? -7.775 -10.744 3.230 1.00 92.25 219 LEU A O 1
ATOM 1822 N N . GLU A 1 220 ? -8.731 -10.474 5.238 1.00 90.94 220 GLU A N 1
ATOM 1823 C CA . GLU A 1 220 ? -7.797 -11.317 6.001 1.00 90.94 220 GLU A CA 1
ATOM 1824 C C . GLU A 1 220 ? -7.781 -12.743 5.472 1.00 90.94 220 GLU A C 1
ATOM 1826 O O . GLU A 1 220 ? -6.722 -13.322 5.232 1.00 90.94 220 GLU A O 1
ATOM 1831 N N . THR A 1 221 ? -8.968 -13.282 5.188 1.00 86.31 221 THR A N 1
ATOM 1832 C CA . THR A 1 221 ? -9.112 -14.611 4.589 1.00 86.31 221 THR A CA 1
ATOM 1833 C C . THR A 1 221 ? -8.419 -14.687 3.223 1.00 86.31 221 THR A C 1
ATOM 1835 O O . THR A 1 221 ? -7.750 -15.675 2.917 1.00 86.31 221 THR A O 1
ATOM 1838 N N . ILE A 1 222 ? -8.565 -13.650 2.389 1.00 88.31 222 ILE A N 1
ATOM 1839 C CA . ILE A 1 222 ? -8.017 -13.620 1.023 1.00 88.31 222 ILE A CA 1
ATOM 1840 C C . ILE A 1 222 ? -6.511 -13.337 1.015 1.00 88.31 222 ILE A C 1
ATOM 1842 O O . ILE A 1 222 ? -5.768 -13.979 0.276 1.00 88.31 222 ILE A O 1
ATOM 1846 N N . ALA A 1 223 ? -6.075 -12.343 1.784 1.00 90.94 223 ALA A N 1
ATOM 1847 C CA . ALA A 1 223 ? -4.689 -11.905 1.859 1.00 90.94 223 ALA A CA 1
ATOM 1848 C C . ALA A 1 223 ? -3.834 -12.843 2.712 1.00 90.94 223 ALA A C 1
ATOM 1850 O O . ALA A 1 223 ? -2.616 -12.821 2.571 1.00 90.94 223 ALA A O 1
ATOM 1851 N N . ASP A 1 224 ? -4.471 -13.670 3.547 1.00 90.44 224 ASP A N 1
ATOM 1852 C CA . ASP A 1 224 ? -3.814 -14.479 4.562 1.00 90.44 224 ASP A CA 1
ATOM 1853 C C . ASP A 1 224 ? -2.982 -13.622 5.513 1.00 90.44 224 ASP A C 1
ATOM 1855 O O . ASP A 1 224 ? -1.824 -13.927 5.754 1.00 90.44 224 ASP A O 1
ATOM 1859 N N . ILE A 1 225 ? -3.529 -12.523 6.011 1.00 91.94 225 ILE A N 1
ATOM 1860 C CA . ILE A 1 225 ? -2.832 -11.596 6.906 1.00 91.94 225 ILE A CA 1
ATOM 1861 C C . ILE A 1 225 ? -3.814 -11.233 8.006 1.00 91.94 225 ILE A C 1
ATOM 1863 O O . ILE A 1 225 ? -4.944 -10.888 7.686 1.00 91.94 225 ILE A O 1
ATOM 1867 N N . ASP A 1 226 ? -3.380 -11.302 9.258 1.00 92.81 226 ASP A N 1
ATOM 1868 C CA . ASP A 1 226 ? -4.052 -10.636 10.375 1.00 92.81 226 ASP A CA 1
ATOM 1869 C C . ASP A 1 226 ? -3.692 -9.139 10.320 1.00 92.81 226 ASP A C 1
ATOM 1871 O O . ASP A 1 226 ? -2.523 -8.769 10.468 1.00 92.81 226 ASP A O 1
ATOM 1875 N N . PHE A 1 227 ? -4.658 -8.270 10.005 1.00 94.38 227 PHE A N 1
ATOM 1876 C CA . PHE A 1 227 ? -4.375 -6.841 9.797 1.00 94.38 227 PHE A CA 1
ATOM 1877 C C . PHE A 1 227 ? -4.180 -6.061 11.091 1.00 94.38 227 PHE A C 1
ATOM 1879 O O . PHE A 1 227 ? -3.670 -4.937 11.037 1.00 94.38 227 PHE A O 1
ATOM 1886 N N . PHE A 1 228 ? -4.545 -6.649 12.226 1.00 91.88 228 PHE A N 1
ATOM 1887 C CA . PHE A 1 228 ? -4.556 -5.993 13.520 1.00 91.88 228 PHE A CA 1
ATOM 1888 C C . PHE A 1 228 ? -3.805 -6.800 14.583 1.00 91.88 228 PHE A C 1
ATOM 1890 O O . PHE A 1 228 ? -4.097 -6.658 15.755 1.00 91.88 228 PHE A O 1
ATOM 1897 N N . GLU A 1 229 ? -2.751 -7.532 14.203 1.00 91.00 229 GLU A N 1
ATOM 1898 C CA . GLU A 1 229 ? -2.016 -8.505 15.038 1.00 91.00 229 GLU A CA 1
ATOM 1899 C C . GLU A 1 229 ? -1.711 -8.081 16.491 1.00 91.00 229 GLU A C 1
ATOM 1901 O O . GLU A 1 229 ? -1.612 -8.923 17.389 1.00 91.00 229 GLU A O 1
ATOM 1906 N N . LYS A 1 230 ? -1.494 -6.785 16.729 1.00 89.31 230 LYS A N 1
ATOM 1907 C CA . LYS A 1 230 ? -1.140 -6.224 18.043 1.00 89.31 230 LYS A CA 1
ATOM 1908 C C . LYS A 1 230 ? -2.337 -5.718 18.850 1.00 89.31 230 LYS A C 1
ATOM 1910 O O . LYS A 1 230 ? -2.159 -5.322 20.003 1.00 89.31 230 LYS A O 1
ATOM 1915 N N . MET A 1 231 ? -3.517 -5.679 18.251 1.00 88.81 231 MET A N 1
ATOM 1916 C CA . MET A 1 231 ? -4.740 -5.152 18.825 1.00 88.81 231 MET A CA 1
ATOM 1917 C C . MET A 1 231 ? -5.472 -6.252 19.610 1.00 88.81 231 MET A C 1
ATOM 1919 O O . MET A 1 231 ? -5.448 -7.421 19.236 1.00 88.81 231 MET A O 1
ATOM 1923 N N . PRO A 1 232 ? -6.119 -5.924 20.740 1.00 86.31 232 PRO A N 1
ATOM 1924 C CA . PRO A 1 232 ? -7.006 -6.869 21.402 1.00 86.31 232 PRO A CA 1
ATOM 1925 C C . PRO A 1 232 ? -8.230 -7.177 20.536 1.00 86.31 232 PRO A C 1
ATOM 1927 O O . PRO A 1 232 ? -8.831 -6.273 19.956 1.00 86.31 232 PRO A O 1
ATOM 1930 N N . LEU A 1 233 ? -8.655 -8.438 20.540 1.00 78.69 233 LEU A N 1
ATOM 1931 C CA . LEU A 1 233 ? -9.790 -8.945 19.767 1.00 78.69 233 LEU A CA 1
ATOM 1932 C C . LEU A 1 233 ? -11.059 -8.087 19.878 1.00 78.69 233 LEU A C 1
ATOM 1934 O O . LEU A 1 233 ? -11.759 -7.843 18.896 1.00 78.69 233 LEU A O 1
ATOM 1938 N N . GLU A 1 234 ? -11.387 -7.646 21.091 1.00 80.56 234 GLU A N 1
ATOM 1939 C CA . GLU A 1 234 ? -12.594 -6.862 21.342 1.00 80.56 234 GLU A CA 1
ATOM 1940 C C . GLU A 1 234 ? -12.570 -5.509 20.616 1.00 80.56 234 GLU A C 1
ATOM 1942 O O . GLU A 1 234 ? -13.629 -4.956 20.314 1.00 80.56 234 GLU A O 1
ATOM 1947 N N . GLU A 1 235 ? -11.377 -4.984 20.329 1.00 84.06 235 GLU A N 1
ATOM 1948 C CA . GLU A 1 235 ? -11.176 -3.762 19.555 1.00 84.06 235 GLU A CA 1
ATOM 1949 C C . GLU A 1 235 ? -11.119 -4.049 18.046 1.00 84.06 235 GLU A C 1
ATOM 1951 O O . GLU A 1 235 ? -11.738 -3.316 17.274 1.00 84.06 235 GLU A O 1
ATOM 1956 N N . GLU A 1 236 ? -10.478 -5.144 17.620 1.00 85.50 236 GLU A N 1
ATOM 1957 C CA . GLU A 1 236 ? -10.413 -5.571 16.210 1.00 85.50 236 GLU A CA 1
ATOM 1958 C C . GLU A 1 236 ? -11.801 -5.712 15.578 1.00 85.50 236 GLU A C 1
ATOM 1960 O O . GLU A 1 236 ? -12.059 -5.225 14.473 1.00 85.50 236 GLU A O 1
ATOM 1965 N N . ILE A 1 237 ? -12.735 -6.316 16.321 1.00 81.75 237 ILE A N 1
ATOM 1966 C CA . ILE A 1 237 ? -14.117 -6.555 15.889 1.00 81.75 237 ILE A CA 1
ATOM 1967 C C . ILE A 1 237 ? -14.816 -5.258 15.445 1.00 81.75 237 ILE A C 1
ATOM 1969 O O . ILE A 1 237 ? -15.656 -5.296 14.540 1.00 81.75 237 ILE A O 1
ATOM 1973 N N . LEU A 1 238 ? -14.450 -4.107 16.025 1.00 82.62 238 LEU A N 1
ATOM 1974 C CA . LEU A 1 238 ? -15.005 -2.801 15.651 1.00 82.62 238 LEU A CA 1
ATOM 1975 C C . LEU A 1 238 ? -14.628 -2.389 14.220 1.00 82.62 238 LEU A C 1
ATOM 1977 O O . LEU A 1 238 ? -15.366 -1.630 13.590 1.00 82.62 238 LEU A O 1
ATOM 1981 N N . TYR A 1 239 ? -13.501 -2.885 13.707 1.00 86.38 239 TYR A N 1
ATOM 1982 C CA . TYR A 1 239 ? -13.000 -2.592 12.367 1.00 86.38 239 TYR A CA 1
ATOM 1983 C C . TYR A 1 239 ? -13.218 -3.749 11.378 1.00 86.38 239 TYR A C 1
ATOM 1985 O O . TYR A 1 239 ? -13.267 -3.504 10.171 1.00 86.38 239 TYR A O 1
ATOM 1993 N N . GLU A 1 240 ? -13.335 -4.995 11.841 1.00 81.62 240 GLU A N 1
ATOM 1994 C CA . GLU A 1 240 ? -13.324 -6.177 10.969 1.00 81.62 240 GLU A CA 1
ATOM 1995 C C . GLU A 1 240 ? -14.676 -6.583 10.381 1.00 81.62 240 GLU A C 1
ATOM 1997 O O . GLU A 1 240 ? -14.746 -6.971 9.209 1.00 81.62 240 GLU A O 1
ATOM 2002 N N . MET A 1 241 ? -15.736 -6.532 11.194 1.00 66.69 241 MET A N 1
ATOM 2003 C CA . MET A 1 241 ? -16.964 -7.290 10.928 1.00 66.69 241 MET A CA 1
ATOM 2004 C C . MET A 1 241 ? -17.962 -6.593 10.001 1.00 66.69 241 MET A C 1
ATOM 2006 O O . MET A 1 241 ? -18.645 -7.268 9.232 1.00 66.69 241 MET A O 1
ATOM 2010 N N . ASP A 1 242 ? -18.032 -5.263 10.035 1.00 63.38 242 ASP A N 1
ATOM 2011 C CA . ASP A 1 242 ? -18.929 -4.483 9.186 1.00 63.38 242 ASP A CA 1
ATOM 2012 C C . ASP A 1 242 ? -18.128 -3.462 8.382 1.00 63.38 242 ASP A C 1
ATOM 2014 O O . ASP A 1 242 ? -17.406 -2.627 8.925 1.00 63.38 242 ASP A O 1
ATOM 2018 N N . THR A 1 243 ? -18.321 -3.457 7.060 1.00 61.03 243 THR A N 1
ATOM 2019 C CA . THR A 1 243 ? -18.039 -2.253 6.277 1.00 61.03 243 THR A CA 1
ATOM 2020 C C . THR A 1 243 ? -19.007 -1.206 6.807 1.00 61.03 243 THR A C 1
ATOM 2022 O O . THR A 1 243 ? -20.202 -1.311 6.523 1.00 61.03 243 THR A O 1
ATOM 2025 N N . ASN A 1 244 ? -18.549 -0.271 7.641 1.00 52.56 244 ASN A N 1
ATOM 2026 C CA . ASN A 1 244 ? -19.414 0.659 8.373 1.00 52.56 244 ASN A CA 1
ATOM 2027 C C . ASN A 1 244 ? -19.991 1.717 7.395 1.00 52.56 244 ASN A C 1
ATOM 2029 O O . ASN A 1 244 ? -19.608 2.886 7.365 1.00 52.56 244 ASN A O 1
ATOM 2033 N N . MET A 1 245 ? -20.880 1.245 6.513 1.00 49.38 245 MET A N 1
ATOM 2034 C CA . MET A 1 245 ? -21.435 1.879 5.312 1.00 49.38 245 MET A CA 1
ATOM 2035 C C . MET A 1 245 ? -22.529 2.910 5.611 1.00 49.38 245 MET A C 1
ATOM 2037 O O . MET A 1 245 ? -23.111 3.458 4.675 1.00 49.38 245 MET A O 1
ATOM 2041 N N . ASP A 1 246 ? -22.799 3.230 6.882 1.00 51.50 246 ASP A N 1
ATOM 2042 C CA . ASP A 1 246 ? -23.510 4.477 7.223 1.00 51.50 246 ASP A CA 1
ATOM 2043 C C . ASP A 1 246 ? -22.750 5.710 6.696 1.00 51.50 246 ASP A C 1
ATOM 2045 O O . ASP A 1 246 ? -23.307 6.792 6.513 1.00 51.50 246 ASP A O 1
ATOM 2049 N N . PHE A 1 247 ? -21.478 5.516 6.363 1.00 51.28 247 PHE A N 1
ATOM 2050 C CA . PHE A 1 247 ? -20.753 6.295 5.387 1.00 51.28 247 PHE A CA 1
ATOM 2051 C C . PHE A 1 247 ? -21.271 6.004 3.967 1.00 51.28 247 PHE A C 1
ATOM 2053 O O . PHE A 1 247 ? -20.741 5.121 3.298 1.00 51.28 247 PHE A O 1
ATOM 2060 N N . ASP A 1 248 ? -22.303 6.714 3.489 1.00 52.53 248 ASP A N 1
ATOM 2061 C CA . ASP A 1 248 ? -22.654 6.672 2.062 1.00 52.53 248 ASP A CA 1
ATOM 2062 C C . ASP A 1 248 ? -21.524 7.362 1.273 1.00 52.53 248 ASP A C 1
ATOM 2064 O O . ASP A 1 248 ? -21.467 8.600 1.236 1.00 52.53 248 ASP A O 1
ATOM 2068 N N . PRO A 1 249 ? -20.635 6.600 0.607 1.00 50.88 249 PRO A N 1
ATOM 2069 C CA . PRO A 1 249 ? -19.450 7.159 -0.030 1.00 50.88 249 PRO A CA 1
ATOM 2070 C C . PRO A 1 249 ? -19.806 7.986 -1.278 1.00 50.88 249 PRO A C 1
ATOM 2072 O O . PRO A 1 249 ? -18.965 8.719 -1.809 1.00 50.88 249 PRO A O 1
ATOM 2075 N N . GLU A 1 250 ? -21.047 7.844 -1.763 1.00 49.62 250 GLU A N 1
ATOM 2076 C CA . GLU A 1 250 ? -21.628 8.566 -2.891 1.00 49.62 250 GLU A CA 1
ATOM 2077 C C . GLU A 1 250 ? -22.479 9.767 -2.451 1.00 49.62 250 GLU A C 1
ATOM 2079 O O . GLU A 1 250 ? -22.628 10.708 -3.230 1.00 49.62 250 GLU A O 1
ATOM 2084 N N . SER A 1 251 ? -23.002 9.800 -1.219 1.00 45.19 251 SER A N 1
ATOM 2085 C CA . SER A 1 251 ? -23.824 10.926 -0.730 1.00 45.19 251 SER A CA 1
ATOM 2086 C C . SER A 1 251 ? -23.068 12.257 -0.682 1.00 45.19 251 SER A C 1
ATOM 2088 O O . SER A 1 251 ? -23.674 13.314 -0.866 1.00 45.19 251 SER A O 1
ATOM 2090 N N . ASN A 1 252 ? -21.739 12.214 -0.540 1.00 41.75 252 ASN A N 1
ATOM 2091 C CA . ASN A 1 252 ? -20.869 13.393 -0.567 1.00 41.75 252 ASN A CA 1
ATOM 2092 C C . ASN A 1 252 ? -20.560 13.902 -1.995 1.00 41.75 252 ASN A C 1
ATOM 2094 O O . ASN A 1 252 ? -19.677 14.738 -2.180 1.00 41.75 252 ASN A O 1
ATOM 2098 N N . LEU A 1 253 ? -21.307 13.472 -3.026 1.00 39.75 253 LEU A N 1
ATOM 2099 C CA . LEU A 1 253 ? -21.262 14.019 -4.392 1.00 39.75 253 LEU A CA 1
ATOM 2100 C C . LEU A 1 253 ? -21.787 15.473 -4.465 1.00 39.75 253 LEU A C 1
ATOM 2102 O O . LEU A 1 253 ? -22.805 15.773 -5.090 1.00 39.75 253 LEU A O 1
ATOM 2106 N N . LYS A 1 254 ? -21.038 16.419 -3.895 1.00 31.56 254 LYS A N 1
ATOM 2107 C CA . LYS A 1 254 ? -20.991 17.819 -4.347 1.00 31.56 254 LYS A CA 1
ATOM 2108 C C . LYS A 1 254 ? -19.541 18.263 -4.534 1.00 31.56 254 LYS A C 1
ATOM 2110 O O . LYS A 1 254 ? -19.106 19.275 -4.004 1.00 31.56 254 LYS A O 1
ATOM 2115 N N . GLY A 1 255 ? -18.809 17.522 -5.356 1.00 31.52 255 GLY A N 1
ATOM 2116 C CA . GLY A 1 255 ? -17.520 17.942 -5.885 1.00 31.52 255 GLY A CA 1
ATOM 2117 C C . GLY A 1 255 ? -17.114 17.020 -7.022 1.00 31.52 255 GLY A C 1
ATOM 2118 O O . GLY A 1 255 ? -17.020 15.812 -6.834 1.00 31.52 255 GLY A O 1
ATOM 2119 N N . SER A 1 256 ? -16.911 17.561 -8.224 1.00 29.81 256 SER A N 1
ATOM 2120 C CA . SER A 1 256 ? -16.156 16.854 -9.266 1.00 29.81 256 SER A CA 1
ATOM 2121 C C . SER A 1 256 ? -14.815 16.381 -8.692 1.00 29.81 256 SER A C 1
ATOM 2123 O O . SER A 1 256 ? -14.328 16.985 -7.749 1.00 29.81 256 SER A O 1
ATOM 2125 N N . MET A 1 257 ? -14.191 15.341 -9.253 1.00 33.94 257 MET A N 1
ATOM 2126 C CA . MET A 1 257 ? -12.814 14.963 -8.895 1.00 33.94 257 MET A CA 1
ATOM 2127 C C . MET A 1 257 ? -11.903 16.195 -9.043 1.00 33.94 257 MET A C 1
ATOM 2129 O O . MET A 1 257 ? -11.596 16.594 -10.166 1.00 33.94 257 MET A O 1
ATOM 2133 N N . VAL A 1 258 ? -11.545 16.832 -7.928 1.00 31.94 258 VAL A N 1
ATOM 2134 C CA . VAL A 1 258 ? -10.737 18.054 -7.885 1.00 31.94 258 VAL A CA 1
ATOM 2135 C C . VAL A 1 258 ? -9.322 17.650 -7.474 1.00 31.94 258 VAL A C 1
ATOM 2137 O O . VAL A 1 258 ? -9.122 17.048 -6.421 1.00 31.94 258 VAL A O 1
ATOM 2140 N N . GLU A 1 259 ? -8.334 17.927 -8.324 1.00 35.31 259 GLU A N 1
ATOM 2141 C CA . GLU A 1 259 ? -6.917 17.774 -7.969 1.00 35.31 259 GLU A CA 1
ATOM 2142 C C . GLU A 1 259 ? -6.554 18.795 -6.864 1.00 35.31 259 GLU A C 1
ATOM 2144 O O . GLU A 1 259 ? -7.070 19.914 -6.890 1.00 35.31 259 GLU A O 1
ATOM 2149 N N . PRO A 1 260 ? -5.651 18.480 -5.911 1.00 36.53 260 PRO A N 1
ATOM 2150 C CA . PRO A 1 260 ? -5.270 19.377 -4.808 1.00 36.53 260 PRO A CA 1
ATOM 2151 C C . PRO A 1 260 ? -4.904 20.820 -5.214 1.00 36.53 260 PRO A C 1
ATOM 2153 O O . PRO A 1 260 ? -5.067 21.751 -4.42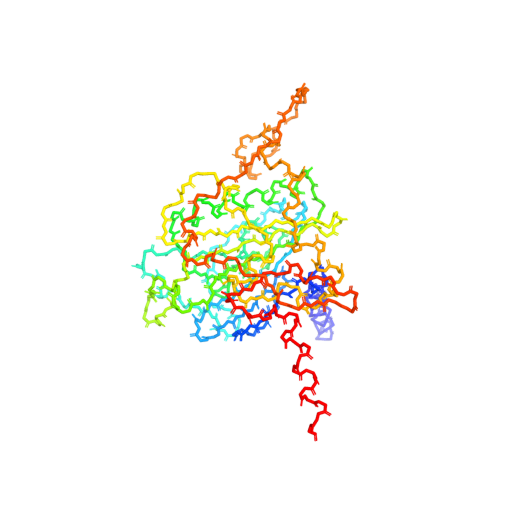6 1.00 36.53 260 PRO A O 1
ATOM 2156 N N . SER A 1 261 ? -4.459 21.037 -6.456 1.00 37.09 261 SER A N 1
ATOM 2157 C CA . SER A 1 261 ? -4.157 22.363 -7.014 1.00 37.09 261 SER A CA 1
ATOM 2158 C C . SER A 1 261 ? -5.371 23.294 -7.154 1.00 37.09 261 SER A C 1
ATOM 2160 O O . SER A 1 261 ? -5.194 24.511 -7.228 1.00 37.09 261 SER A O 1
ATOM 2162 N N . ASP A 1 262 ? -6.591 22.756 -7.158 1.00 36.56 262 ASP A N 1
ATOM 2163 C CA . ASP A 1 262 ? -7.818 23.491 -7.482 1.00 36.56 262 ASP A CA 1
ATOM 2164 C C . ASP A 1 262 ? -8.657 23.885 -6.241 1.00 36.56 262 ASP A C 1
ATOM 2166 O O . ASP A 1 262 ? -9.631 24.630 -6.360 1.00 36.56 262 ASP A O 1
ATOM 2170 N N . PHE A 1 263 ? -8.250 23.490 -5.025 1.00 37.00 263 PHE A N 1
ATOM 2171 C CA . PHE A 1 263 ? -8.990 23.737 -3.770 1.00 37.00 263 PHE A CA 1
ATOM 2172 C C . PHE A 1 263 ? -9.104 25.218 -3.358 1.00 37.00 263 PHE A C 1
ATOM 2174 O O . PHE A 1 263 ? -9.901 25.569 -2.490 1.00 37.00 263 PHE A O 1
ATOM 2181 N N . LYS A 1 264 ? -8.362 26.137 -3.992 1.00 33.03 264 LYS A N 1
ATOM 2182 C CA . LYS A 1 264 ? -8.362 27.567 -3.618 1.00 33.03 264 LYS A CA 1
ATOM 2183 C C . LYS A 1 264 ? -9.605 28.353 -4.056 1.00 33.03 264 LYS A C 1
ATOM 2185 O O . LYS A 1 264 ? -9.686 29.550 -3.779 1.00 33.03 264 LYS A O 1
ATOM 2190 N N . LYS A 1 265 ? -10.570 27.746 -4.751 1.00 31.62 265 LYS A N 1
ATOM 2191 C CA . LYS A 1 265 ? -11.744 28.459 -5.278 1.00 31.62 265 LYS A CA 1
ATOM 2192 C C . LYS A 1 265 ? -13.004 27.605 -5.179 1.00 31.62 265 LYS A C 1
ATOM 2194 O O . LYS A 1 265 ? -13.259 26.814 -6.075 1.00 31.62 265 LYS A O 1
ATOM 2199 N N . ASN A 1 266 ? -13.812 27.819 -4.136 1.00 28.30 266 ASN A N 1
ATOM 2200 C CA . ASN A 1 266 ? -15.267 28.067 -4.214 1.00 28.30 266 ASN A CA 1
ATOM 2201 C C . ASN A 1 266 ? -16.006 27.616 -2.943 1.00 28.30 266 ASN A C 1
ATOM 2203 O O . ASN A 1 266 ? -16.167 26.431 -2.685 1.00 28.30 266 ASN A O 1
ATOM 2207 N N . ASN A 1 267 ? -16.560 28.588 -2.214 1.00 27.42 267 ASN A N 1
ATOM 2208 C CA . ASN A 1 267 ? -17.538 28.386 -1.145 1.00 27.42 267 ASN A CA 1
ATOM 2209 C C . ASN A 1 267 ? -18.923 28.816 -1.646 1.00 27.42 267 ASN A C 1
ATOM 2211 O O . ASN A 1 267 ? -19.104 30.000 -1.930 1.00 27.42 267 ASN A O 1
ATOM 2215 N N . LYS A 1 268 ? -19.904 27.902 -1.711 1.00 28.27 268 LYS A N 1
ATOM 2216 C CA . LYS A 1 268 ? -21.347 28.226 -1.615 1.00 28.27 268 LYS A CA 1
ATOM 2217 C C . LYS A 1 268 ? -22.196 26.966 -1.371 1.00 28.27 268 LYS A C 1
ATOM 2219 O O . LYS A 1 268 ? -22.287 26.089 -2.222 1.00 28.27 268 LYS A O 1
ATOM 2224 N N . LYS A 1 269 ? -22.831 26.913 -0.194 1.00 26.72 269 LYS A N 1
ATOM 2225 C CA . LYS A 1 269 ? -23.740 25.854 0.285 1.00 26.72 269 LYS A CA 1
ATOM 2226 C C . LYS A 1 269 ? -25.157 26.030 -0.276 1.00 26.72 269 LYS A C 1
ATOM 2228 O O . LYS A 1 269 ? -25.651 27.151 -0.284 1.00 26.72 269 LYS A O 1
ATOM 2233 N N . THR A 1 270 ? -25.838 24.936 -0.634 1.00 24.92 270 THR A N 1
ATOM 2234 C CA . THR A 1 270 ? -27.319 24.831 -0.686 1.00 24.92 270 THR A CA 1
ATOM 2235 C C . THR A 1 270 ? -27.790 23.379 -0.461 1.00 24.92 270 THR A C 1
ATOM 2237 O O . THR A 1 270 ? -27.031 22.438 -0.698 1.00 24.92 270 THR A O 1
ATOM 2240 N N . ALA A 1 271 ? -29.026 23.243 0.041 1.00 25.48 271 ALA A N 1
ATOM 2241 C CA . ALA A 1 271 ? -29.625 22.138 0.811 1.00 25.48 271 ALA A CA 1
ATOM 2242 C C . ALA A 1 271 ? -30.076 20.858 0.044 1.00 25.48 271 ALA A C 1
ATOM 2244 O O . ALA A 1 271 ? -29.887 20.747 -1.167 1.00 25.48 271 ALA A O 1
ATOM 2245 N N . VAL A 1 272 ? -30.623 19.909 0.828 1.00 26.56 272 VAL A N 1
ATOM 2246 C CA . VAL A 1 272 ? -30.873 18.449 0.652 1.00 26.56 272 VAL A CA 1
ATOM 2247 C C . VAL A 1 272 ? -32.318 18.128 0.193 1.00 26.56 272 VAL A C 1
ATOM 2249 O O . VAL A 1 272 ? -33.202 18.963 0.392 1.00 26.56 272 VAL A O 1
ATOM 2252 N N . PRO A 1 273 ? -32.581 16.939 -0.400 1.00 26.80 273 PRO A N 1
ATOM 2253 C CA . PRO A 1 273 ? -33.532 16.001 0.232 1.00 26.80 273 PRO A CA 1
ATOM 2254 C C . PRO A 1 273 ? -33.105 14.507 0.213 1.00 26.80 273 PRO A C 1
ATOM 2256 O O . PRO A 1 273 ? -32.293 14.081 -0.606 1.00 26.80 273 PRO A O 1
ATOM 2259 N N . GLU A 1 274 ? -33.686 13.744 1.149 1.00 31.25 274 GLU A N 1
ATOM 2260 C CA . GLU A 1 274 ? -33.454 12.335 1.531 1.00 31.25 274 GLU A CA 1
ATOM 2261 C C . GLU A 1 274 ? -33.922 11.273 0.509 1.00 31.25 274 GLU A C 1
ATOM 2263 O O . GLU A 1 274 ? -34.981 11.436 -0.098 1.00 31.25 274 GLU A O 1
ATOM 2268 N N . ASN A 1 275 ? -33.196 10.141 0.410 1.00 29.78 275 ASN A N 1
ATOM 2269 C CA . ASN A 1 275 ? -33.658 8.750 0.663 1.00 29.78 275 ASN A CA 1
ATOM 2270 C C . ASN A 1 275 ? -32.913 7.662 -0.144 1.00 29.78 275 ASN A C 1
ATOM 2272 O O . ASN A 1 275 ? -32.768 7.763 -1.361 1.00 29.78 275 ASN A O 1
ATOM 2276 N N . GLY A 1 276 ? -32.648 6.526 0.525 1.00 27.61 276 GLY A N 1
ATOM 2277 C CA . GLY A 1 276 ? -32.739 5.186 -0.079 1.00 27.61 276 GLY A CA 1
ATOM 2278 C C . GLY A 1 276 ? -31.531 4.257 0.104 1.00 27.61 276 GLY A C 1
ATOM 2279 O O . GLY A 1 276 ? -30.586 4.311 -0.677 1.00 27.61 276 GLY A O 1
ATOM 2280 N N . LYS A 1 277 ? -31.620 3.312 1.056 1.00 32.25 277 LYS A N 1
ATOM 2281 C CA . LYS A 1 277 ? -30.685 2.178 1.212 1.00 32.25 277 LYS A CA 1
ATOM 2282 C C . LYS A 1 277 ? -30.595 1.369 -0.093 1.00 32.25 277 LYS A C 1
ATOM 2284 O O . LYS A 1 277 ? -31.601 0.807 -0.532 1.00 32.25 277 LYS A O 1
ATOM 2289 N N . LYS A 1 278 ? -29.406 1.273 -0.701 1.00 33.44 278 LYS A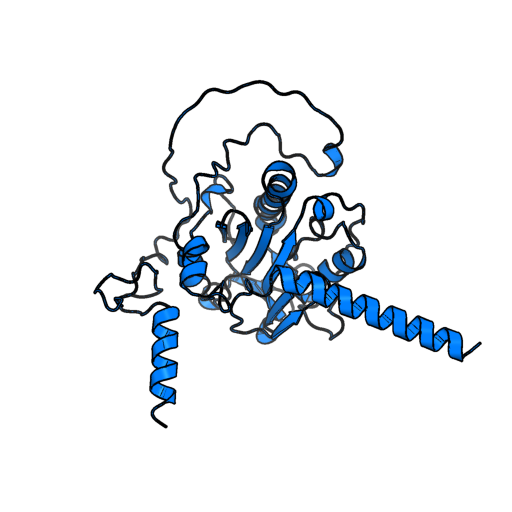 N 1
ATOM 2290 C CA . LYS A 1 278 ? -29.149 0.427 -1.881 1.00 33.44 278 LYS A CA 1
ATOM 2291 C C . LYS A 1 278 ? -28.217 -0.735 -1.548 1.00 33.44 278 LYS A C 1
ATOM 2293 O O . LYS A 1 278 ? -27.158 -0.563 -0.962 1.00 33.44 278 LYS A O 1
ATOM 2298 N N . LYS A 1 279 ? -28.646 -1.923 -1.970 1.00 30.62 279 LYS A N 1
ATOM 2299 C CA . LYS A 1 279 ? -27.953 -3.210 -1.855 1.00 30.62 279 LYS A CA 1
ATOM 2300 C C . LYS A 1 279 ? -26.810 -3.270 -2.881 1.00 30.62 279 LYS A C 1
ATOM 2302 O O . LYS A 1 279 ? -27.069 -3.099 -4.072 1.00 30.62 279 LYS A 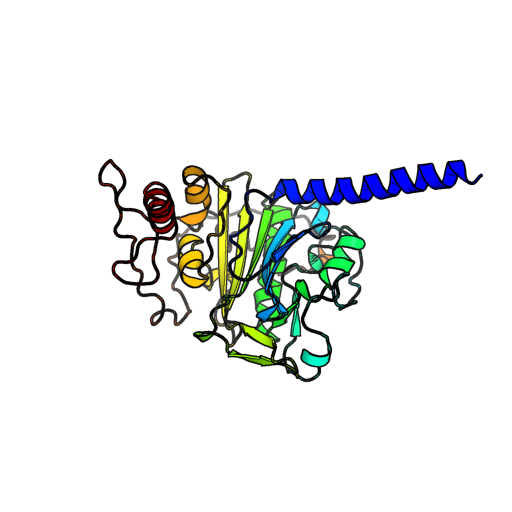O 1
ATOM 2307 N N . VAL A 1 280 ? -25.576 -3.498 -2.429 1.00 36.47 280 VAL A N 1
ATOM 2308 C CA . VAL A 1 280 ? -24.385 -3.617 -3.290 1.00 36.47 280 VAL A CA 1
ATOM 2309 C C . VAL A 1 280 ? -24.347 -5.006 -3.933 1.00 36.47 280 VAL A C 1
ATOM 2311 O O . VAL A 1 280 ? -24.532 -6.019 -3.262 1.00 36.47 280 VAL A O 1
ATOM 2314 N N . ILE A 1 281 ? -24.139 -5.052 -5.250 1.00 32.25 281 ILE A N 1
ATOM 2315 C CA . ILE A 1 281 ? -23.889 -6.273 -6.025 1.00 32.25 281 ILE A CA 1
ATOM 2316 C C . ILE A 1 281 ? -22.405 -6.240 -6.404 1.00 32.25 281 ILE A C 1
ATOM 2318 O O . ILE A 1 281 ? -21.985 -5.316 -7.098 1.00 32.25 281 ILE A O 1
ATOM 2322 N N . SER A 1 282 ? -21.627 -7.225 -5.944 1.00 34.47 282 SER A N 1
ATOM 2323 C CA . SER A 1 282 ? -20.196 -7.355 -6.257 1.00 34.47 282 SER A CA 1
ATOM 2324 C C . SER A 1 282 ? -19.989 -7.616 -7.764 1.00 34.47 282 SER A C 1
ATOM 2326 O O . SER A 1 282 ? -20.546 -8.586 -8.283 1.00 34.47 282 SER A O 1
ATOM 2328 N N . PRO A 1 283 ? -19.211 -6.793 -8.497 1.00 35.16 283 PRO A N 1
ATOM 2329 C CA . PRO A 1 283 ? -18.864 -7.015 -9.902 1.00 35.16 283 PRO A CA 1
ATOM 2330 C C . PRO A 1 283 ? -17.638 -7.918 -10.089 1.00 35.16 283 PRO A C 1
ATOM 2332 O O . PRO A 1 283 ? -17.139 -8.049 -11.212 1.00 35.16 283 PRO A O 1
ATOM 2335 N N . VAL A 1 284 ? -17.109 -8.504 -9.015 1.00 39.94 284 VAL A N 1
ATOM 2336 C CA . VAL A 1 284 ? -15.911 -9.335 -9.079 1.00 39.94 284 VAL A CA 1
ATOM 2337 C C . VAL A 1 284 ? -16.318 -10.803 -9.223 1.00 39.94 284 VAL A C 1
ATOM 2339 O O . VAL A 1 284 ? -17.105 -11.310 -8.428 1.00 39.94 284 VAL A O 1
ATOM 2342 N N . ASP A 1 285 ? -15.756 -11.505 -10.215 1.00 39.16 285 ASP A N 1
ATOM 2343 C CA . ASP A 1 285 ? -15.824 -12.972 -10.356 1.00 39.16 285 ASP A CA 1
ATOM 2344 C C . ASP A 1 285 ? -15.012 -13.663 -9.233 1.00 39.16 285 ASP A C 1
ATOM 2346 O O . ASP A 1 285 ? -14.076 -14.420 -9.484 1.00 39.16 285 ASP A O 1
ATOM 2350 N N . TYR A 1 286 ? -15.347 -13.376 -7.972 1.00 40.88 286 TYR A N 1
ATOM 2351 C CA . TYR A 1 286 ? -14.832 -14.064 -6.785 1.00 40.88 286 TYR A CA 1
ATOM 2352 C C . TYR A 1 286 ? -15.512 -15.412 -6.555 1.00 40.88 286 TYR A C 1
ATOM 2354 O O . TYR A 1 286 ? -15.017 -16.197 -5.759 1.00 40.88 286 TYR A O 1
ATOM 2362 N N . ASN A 1 287 ? -16.594 -15.730 -7.273 1.00 38.12 287 ASN A N 1
ATOM 2363 C CA . ASN A 1 287 ? -17.438 -16.902 -7.006 1.00 38.12 287 ASN A CA 1
ATOM 2364 C C . ASN A 1 287 ? -16.705 -18.261 -6.994 1.00 38.12 287 ASN A C 1
ATOM 2366 O O . ASN A 1 287 ? -17.242 -19.214 -6.437 1.00 38.12 287 ASN A O 1
ATOM 2370 N N . ASN A 1 288 ? -15.495 -18.366 -7.559 1.00 38.59 288 ASN A N 1
ATOM 2371 C CA . ASN A 1 288 ? -14.672 -19.580 -7.462 1.00 38.59 288 ASN A CA 1
ATOM 2372 C C . ASN A 1 288 ? -13.694 -19.602 -6.270 1.00 38.59 288 ASN A C 1
ATOM 2374 O O . ASN A 1 288 ? -13.292 -20.690 -5.873 1.00 38.59 288 ASN A O 1
ATOM 2378 N N . TYR A 1 289 ? -13.347 -18.451 -5.684 1.00 40.12 289 TYR A N 1
ATOM 2379 C CA . TYR A 1 289 ? -12.478 -18.332 -4.499 1.00 40.12 289 TYR A CA 1
ATOM 2380 C C . TYR A 1 289 ? -13.246 -17.967 -3.216 1.00 40.12 289 TYR A C 1
ATOM 2382 O O . TYR A 1 289 ? -12.735 -18.171 -2.124 1.00 40.12 289 TYR A O 1
ATOM 2390 N N . SER A 1 290 ? -14.490 -17.487 -3.314 1.00 38.91 290 SER A N 1
ATOM 2391 C CA . SER A 1 290 ? -15.320 -17.085 -2.173 1.00 38.91 290 SER A CA 1
ATOM 2392 C C . SER A 1 290 ? -16.404 -18.113 -1.839 1.00 38.91 290 SER A C 1
ATOM 2394 O O . SER A 1 290 ? -17.584 -17.766 -1.698 1.00 38.91 290 SER A O 1
ATOM 2396 N N . LYS A 1 291 ? -16.052 -19.393 -1.679 1.00 45.25 291 LYS A N 1
ATOM 2397 C CA . LYS A 1 291 ? -16.884 -20.189 -0.769 1.00 45.25 291 LYS A CA 1
ATOM 2398 C C . LYS A 1 291 ? -16.621 -19.618 0.620 1.00 45.25 291 LYS A C 1
ATOM 2400 O O . LYS A 1 291 ? -15.565 -19.853 1.184 1.00 45.25 291 LYS A O 1
ATOM 2405 N N . LYS A 1 292 ? -17.547 -18.795 1.116 1.00 56.59 292 LYS A N 1
ATOM 2406 C CA . LYS A 1 292 ? -17.474 -18.258 2.474 1.00 56.59 292 LYS A CA 1
ATOM 2407 C C . LYS A 1 292 ? -17.660 -19.421 3.437 1.00 56.59 292 LYS A C 1
ATOM 2409 O O . LYS A 1 292 ? -18.744 -20.002 3.498 1.00 56.59 292 LYS A O 1
ATOM 2414 N N . TYR A 1 293 ? -16.599 -19.782 4.137 1.00 65.69 293 TYR A N 1
ATOM 2415 C CA . TYR A 1 293 ? -16.660 -20.726 5.240 1.00 65.69 293 TYR A CA 1
ATOM 2416 C C . TYR A 1 293 ? -16.566 -19.930 6.534 1.00 65.69 293 TYR A C 1
ATOM 2418 O O . TYR A 1 293 ? -15.743 -19.025 6.640 1.00 65.69 293 TYR A O 1
ATOM 2426 N N . HIS A 1 294 ? -17.421 -20.238 7.501 1.00 75.31 294 HIS A N 1
ATOM 2427 C CA . HIS A 1 294 ? -17.328 -19.648 8.833 1.00 75.31 294 HIS A CA 1
ATOM 2428 C C . HIS A 1 294 ? -16.426 -20.502 9.711 1.00 75.31 294 HIS A C 1
ATOM 2430 O O . HIS A 1 294 ? -16.422 -21.732 9.588 1.00 75.31 294 HIS A O 1
ATOM 2436 N N . CYS A 1 295 ? -15.704 -19.847 10.615 1.00 78.25 295 CYS A N 1
ATOM 2437 C CA . CYS A 1 295 ? -14.953 -20.542 11.641 1.00 78.25 295 CYS A CA 1
ATOM 2438 C C . CYS A 1 295 ? -15.884 -21.446 12.467 1.00 78.25 295 CYS A C 1
ATOM 2440 O O . CYS A 1 295 ? -16.979 -21.049 12.866 1.00 78.25 295 CYS A O 1
ATOM 2442 N N . LEU A 1 296 ? -15.448 -22.685 12.711 1.00 81.06 296 LEU A N 1
ATOM 2443 C CA . LEU A 1 296 ? -16.250 -23.684 13.427 1.00 81.06 296 LEU A CA 1
ATOM 2444 C C . LEU A 1 296 ? -16.273 -23.509 14.951 1.00 81.06 296 LEU A C 1
ATOM 2446 O O . LEU A 1 296 ? -17.027 -24.204 15.636 1.00 81.06 296 LEU A O 1
ATOM 2450 N N . GLU A 1 297 ? -15.432 -22.631 15.483 1.00 82.88 297 GLU A N 1
ATOM 2451 C CA . GLU A 1 297 ? -15.267 -22.474 16.921 1.00 82.88 297 GLU A CA 1
ATOM 2452 C C . GLU A 1 297 ? -16.391 -21.654 17.544 1.00 82.88 297 GLU A C 1
ATOM 2454 O O . GLU A 1 297 ? -17.079 -20.863 16.891 1.00 82.88 297 GLU A O 1
ATOM 2459 N N . LYS A 1 298 ? -16.591 -21.887 18.839 1.00 79.62 298 LYS A N 1
ATOM 2460 C CA . LYS A 1 298 ? -17.587 -21.202 19.655 1.00 79.62 298 LYS A CA 1
ATOM 2461 C C . LYS A 1 298 ? -16.919 -20.663 20.903 1.00 79.62 298 LYS A C 1
ATOM 2463 O O . LYS A 1 298 ? -16.037 -21.314 21.461 1.00 79.62 298 LYS A O 1
ATOM 2468 N N . ASN A 1 299 ? -17.387 -19.516 21.376 1.00 73.56 299 ASN A N 1
ATOM 2469 C CA . ASN A 1 299 ? -16.970 -19.025 22.683 1.00 73.56 299 ASN A CA 1
ATOM 2470 C C . ASN A 1 299 ? -17.520 -19.919 23.820 1.00 73.56 299 ASN A C 1
ATOM 2472 O O . ASN A 1 299 ? -18.283 -20.862 23.587 1.00 73.56 299 ASN A O 1
ATOM 2476 N N . GLN A 1 300 ? -17.148 -19.611 25.066 1.00 73.19 300 GLN A N 1
ATOM 2477 C CA . GLN A 1 300 ? -17.561 -20.377 26.254 1.00 73.19 300 GLN A CA 1
ATOM 2478 C C . GLN A 1 300 ? -19.090 -20.443 26.440 1.00 73.19 300 GLN A C 1
ATOM 2480 O O . GLN A 1 300 ? -19.596 -21.411 27.004 1.00 73.19 300 GLN A O 1
ATOM 2485 N N . ASP A 1 301 ? -19.821 -19.466 25.899 1.00 72.69 301 ASP A N 1
ATOM 2486 C CA . ASP A 1 301 ? -21.285 -19.393 25.920 1.00 72.69 301 ASP A CA 1
ATOM 2487 C C . ASP A 1 301 ? -21.948 -20.107 24.723 1.00 72.69 301 ASP A C 1
ATOM 2489 O O . ASP A 1 301 ? -23.171 -20.097 24.571 1.00 72.69 301 ASP A O 1
ATOM 2493 N N . GLY A 1 302 ? -21.161 -20.743 23.850 1.00 70.88 302 GLY A N 1
ATOM 2494 C CA . GLY A 1 302 ? -21.650 -21.474 22.681 1.00 70.88 302 GLY A CA 1
ATOM 2495 C C . GLY A 1 302 ? -22.010 -20.596 21.476 1.00 70.88 302 GLY A C 1
ATOM 2496 O O . GLY A 1 302 ? -22.612 -21.107 20.522 1.00 70.88 302 GLY A O 1
ATOM 2497 N N . ILE A 1 303 ? -21.647 -19.310 21.491 1.00 68.81 303 ILE A N 1
ATOM 2498 C CA . ILE A 1 303 ? -21.852 -18.372 20.381 1.00 68.81 303 ILE A CA 1
ATOM 2499 C C . ILE A 1 303 ? -20.812 -18.669 19.287 1.00 68.81 303 ILE A C 1
ATOM 2501 O O . ILE A 1 303 ? -19.619 -18.695 19.596 1.00 68.81 303 ILE A O 1
ATOM 2505 N N . PRO A 1 304 ? -21.231 -18.912 18.028 1.00 71.75 304 PRO A N 1
ATOM 2506 C CA . PRO A 1 304 ? -20.312 -19.150 16.916 1.00 71.75 304 PRO A CA 1
ATOM 2507 C C . PRO A 1 304 ? -19.377 -17.969 16.663 1.00 71.75 304 PRO A C 1
ATOM 2509 O O . PRO A 1 304 ? -19.808 -16.817 16.711 1.00 71.75 304 PRO A O 1
ATOM 2512 N N . CYS A 1 305 ? -18.120 -18.270 16.340 1.00 76.81 305 CYS A N 1
ATOM 2513 C CA . CYS A 1 305 ? -17.161 -17.281 15.873 1.00 76.81 305 CYS A CA 1
ATOM 2514 C C . CYS A 1 305 ? -17.697 -16.601 14.598 1.00 76.81 305 CYS A C 1
ATOM 2516 O O . CYS A 1 305 ? -18.092 -17.299 13.657 1.00 76.81 305 CYS A O 1
ATOM 2518 N N . PRO A 1 306 ? -17.726 -15.259 14.540 1.00 69.69 306 PRO A N 1
ATOM 2519 C CA . PRO A 1 306 ? -18.274 -14.554 13.386 1.00 69.69 306 PRO A CA 1
ATOM 2520 C C . PRO A 1 306 ? -17.353 -14.589 12.156 1.00 69.69 306 PRO A C 1
ATOM 2522 O O . PRO A 1 306 ? -17.827 -14.331 11.051 1.00 69.69 306 PRO A O 1
ATOM 2525 N N . ARG A 1 307 ? -16.068 -14.922 12.339 1.00 71.62 307 ARG A N 1
ATOM 2526 C CA . ARG A 1 307 ? -15.010 -14.774 11.333 1.00 71.62 307 ARG A CA 1
ATOM 2527 C C . ARG A 1 307 ? -15.088 -15.779 10.189 1.00 71.62 307 ARG A C 1
ATOM 2529 O O . ARG A 1 307 ? -15.515 -16.931 10.366 1.00 71.62 307 ARG A O 1
ATOM 2536 N N . HIS A 1 308 ? -14.632 -15.349 9.016 1.00 76.62 308 HIS A N 1
ATOM 2537 C CA . HIS A 1 308 ? -14.496 -16.212 7.845 1.00 76.62 308 HIS A CA 1
ATOM 2538 C C . HIS A 1 308 ? -13.186 -17.028 7.858 1.00 76.62 308 HIS A C 1
ATOM 2540 O O . HIS A 1 308 ? -12.276 -16.814 8.657 1.00 76.62 308 HIS A O 1
ATOM 2546 N N . THR A 1 309 ? -13.129 -18.048 7.000 1.00 70.00 309 THR A N 1
ATOM 2547 C CA . THR A 1 309 ? -12.003 -18.984 6.838 1.00 70.00 309 THR A CA 1
ATOM 2548 C C . THR A 1 309 ? -11.819 -19.353 5.365 1.00 70.00 309 THR A C 1
ATOM 2550 O O . THR A 1 309 ? -12.747 -19.200 4.562 1.00 70.00 309 THR A O 1
ATOM 2553 N N . LYS A 1 310 ? -10.627 -19.845 4.992 1.00 64.81 310 LYS A N 1
ATOM 2554 C CA . LYS A 1 310 ? -10.285 -20.164 3.594 1.00 64.81 310 LYS A CA 1
ATOM 2555 C C . LYS A 1 310 ? -10.942 -21.455 3.104 1.00 64.81 310 LYS A C 1
ATOM 2557 O O . LYS A 1 310 ? -11.267 -21.570 1.920 1.00 64.81 310 LYS A O 1
ATOM 2562 N N . GLY A 1 311 ? -11.156 -22.416 3.999 1.00 66.56 311 GLY A N 1
ATOM 2563 C CA . GLY A 1 311 ? -11.644 -23.752 3.676 1.00 66.56 311 GLY A CA 1
ATOM 2564 C C . GLY A 1 311 ? -12.778 -24.253 4.577 1.00 66.56 311 GLY A C 1
ATOM 2565 O O . GLY A 1 311 ? -12.991 -23.762 5.687 1.00 66.56 311 GLY A O 1
ATOM 2566 N N . PRO A 1 312 ? -13.532 -25.272 4.120 1.00 64.56 312 PRO A N 1
ATOM 2567 C CA . PRO A 1 312 ? -14.546 -25.905 4.945 1.00 64.56 312 PRO A CA 1
ATOM 2568 C C . PRO A 1 312 ? -13.866 -26.647 6.095 1.00 64.56 312 PRO A C 1
ATOM 2570 O O . PRO A 1 312 ? -13.014 -27.503 5.863 1.00 64.56 312 PRO A O 1
ATOM 2573 N N . ASN A 1 313 ? -14.327 -26.391 7.317 1.00 75.50 313 ASN A N 1
ATOM 2574 C CA . ASN A 1 313 ? -13.799 -26.962 8.561 1.00 75.50 313 ASN A CA 1
ATOM 2575 C C . ASN A 1 313 ? -12.453 -26.406 9.038 1.00 75.50 313 ASN A C 1
ATOM 2577 O O . ASN A 1 313 ? -11.770 -27.054 9.830 1.00 75.50 313 ASN A O 1
ATOM 2581 N N . GLU A 1 314 ? -12.082 -25.213 8.592 1.00 75.38 314 GLU A N 1
ATOM 2582 C CA . GLU A 1 314 ? -10.926 -24.511 9.134 1.00 75.38 314 GLU A CA 1
ATOM 2583 C C . GLU A 1 314 ? -11.298 -23.673 10.365 1.00 75.38 314 GLU A C 1
ATOM 2585 O O . GLU A 1 314 ? -12.457 -23.311 10.602 1.00 75.38 314 GLU A O 1
ATOM 2590 N N . LYS A 1 315 ? -10.285 -23.381 11.181 1.00 80.69 315 LYS A N 1
ATOM 2591 C CA . LYS A 1 315 ? -10.366 -22.384 12.247 1.00 80.69 315 LYS A CA 1
ATOM 2592 C C . LYS A 1 315 ? -9.913 -21.042 11.669 1.00 80.69 315 LYS A C 1
ATOM 2594 O O . LYS A 1 315 ? -9.023 -21.024 10.823 1.00 80.69 315 LYS A O 1
ATOM 2599 N N . CYS A 1 316 ? -10.498 -19.927 12.111 1.00 75.12 316 CYS A N 1
ATOM 2600 C CA . CYS A 1 316 ? -9.937 -18.617 11.777 1.00 75.12 316 CYS A CA 1
ATOM 2601 C C . CYS A 1 316 ? -8.547 -18.479 12.410 1.00 75.12 316 CYS A C 1
ATOM 2603 O O . CYS A 1 316 ? -8.140 -19.289 13.257 1.00 75.12 316 CYS A O 1
ATOM 2605 N N . TRP A 1 317 ? -7.805 -17.466 11.980 1.00 70.62 317 TRP A N 1
ATOM 2606 C CA . TRP A 1 317 ? -6.448 -17.217 12.455 1.00 70.62 317 TRP A CA 1
ATOM 2607 C C . TRP A 1 317 ? -6.392 -17.107 13.992 1.00 70.62 317 TRP A C 1
ATOM 2609 O O . TRP A 1 317 ? -5.501 -17.680 14.618 1.00 70.62 317 TRP A O 1
ATOM 2619 N N . GLU A 1 318 ? -7.411 -16.513 14.616 1.00 68.44 318 GLU A N 1
ATOM 2620 C CA . GLU A 1 318 ? -7.547 -16.373 16.072 1.00 68.44 318 GLU A CA 1
ATOM 2621 C C . GLU A 1 318 ? -7.547 -17.726 16.796 1.00 68.44 318 GLU A C 1
ATOM 2623 O O . GLU A 1 318 ? -6.737 -18.001 17.684 1.00 68.44 318 GLU A O 1
ATOM 2628 N N . HIS A 1 319 ? -8.422 -18.629 16.362 1.00 76.81 319 HIS A N 1
ATOM 2629 C CA . HIS A 1 319 ? -8.545 -19.964 16.935 1.00 76.81 319 HIS A CA 1
ATOM 2630 C C . HIS A 1 319 ? -7.412 -20.912 16.514 1.00 76.81 319 HIS A C 1
ATOM 2632 O O . HIS A 1 319 ? -7.234 -21.987 17.101 1.00 76.81 319 HIS A O 1
ATOM 2638 N N . SER A 1 320 ? -6.634 -20.520 15.505 1.00 70.38 320 SER A N 1
ATOM 2639 C CA . SER A 1 320 ? -5.394 -21.193 15.126 1.00 70.38 320 SER A CA 1
ATOM 2640 C C . SER A 1 320 ? -4.248 -20.806 16.072 1.00 70.38 320 SER A C 1
ATOM 2642 O O . SER A 1 320 ? -3.519 -21.691 16.522 1.00 70.38 320 SER A O 1
ATOM 2644 N N . LYS A 1 321 ? -4.151 -19.530 16.489 1.00 64.75 321 LYS A N 1
ATOM 2645 C CA . LYS A 1 321 ? -3.161 -19.044 17.476 1.00 64.75 321 LYS A CA 1
ATOM 2646 C C . LYS A 1 321 ? -3.322 -19.713 18.855 1.00 64.75 321 LYS A C 1
ATOM 2648 O O . LYS A 1 321 ? -2.331 -20.100 19.471 1.00 64.75 321 LYS A O 1
ATOM 2653 N N . GLN A 1 322 ? -4.556 -19.934 19.317 1.00 57.50 322 GLN A N 1
ATOM 2654 C CA . GLN A 1 322 ? -4.836 -20.532 20.638 1.00 57.50 322 GLN A CA 1
ATOM 2655 C C . GLN A 1 322 ? -4.448 -22.021 20.788 1.00 57.50 322 GLN A C 1
ATOM 2657 O O . GLN A 1 322 ? -4.370 -22.508 21.919 1.00 57.50 322 GLN A O 1
ATOM 2662 N N . ASN A 1 323 ? -4.228 -22.764 19.694 1.00 53.00 323 ASN A N 1
ATOM 2663 C CA . ASN A 1 323 ? -3.730 -24.149 19.780 1.00 53.00 323 ASN A CA 1
ATOM 2664 C C . ASN A 1 323 ? -2.203 -24.179 19.913 1.00 53.00 323 ASN A C 1
ATOM 2666 O O . ASN A 1 323 ? -1.696 -24.927 20.737 1.00 53.00 323 ASN A O 1
ATOM 2670 N N . ASN A 1 324 ? -1.482 -23.288 19.220 1.00 44.03 324 ASN A N 1
ATOM 2671 C CA . ASN A 1 324 ? -0.020 -23.203 19.327 1.00 44.03 324 ASN A CA 1
ATOM 2672 C C . ASN A 1 324 ? 0.458 -22.827 20.740 1.00 44.03 324 ASN A C 1
ATOM 2674 O O . ASN A 1 324 ? 1.543 -23.226 21.145 1.00 44.03 324 ASN A O 1
ATOM 2678 N N . ILE A 1 325 ? -0.341 -22.080 21.509 1.00 44.75 325 ILE A N 1
ATOM 2679 C CA . ILE A 1 325 ? -0.029 -21.791 22.918 1.00 44.75 325 ILE A CA 1
ATOM 2680 C C . ILE A 1 325 ? -0.236 -23.042 23.787 1.00 44.75 325 ILE A C 1
ATOM 2682 O O . ILE A 1 325 ? 0.587 -23.323 24.649 1.00 44.75 325 ILE A O 1
ATOM 2686 N N . ARG A 1 326 ? -1.284 -23.836 23.524 1.00 41.00 326 ARG A N 1
ATOM 2687 C CA . ARG A 1 326 ? -1.555 -25.083 24.261 1.00 41.00 326 ARG A CA 1
ATOM 2688 C C . ARG A 1 326 ? -0.565 -26.202 23.937 1.00 41.00 326 ARG A C 1
ATOM 2690 O O . ARG A 1 326 ? -0.238 -26.975 24.829 1.00 41.00 326 ARG A O 1
ATOM 2697 N N . ASP A 1 327 ? -0.069 -26.267 22.705 1.00 42.47 327 ASP A N 1
ATOM 2698 C CA . ASP A 1 327 ? 0.929 -27.262 22.298 1.00 42.47 327 ASP A CA 1
ATOM 2699 C C . ASP A 1 327 ? 2.337 -26.920 22.829 1.00 42.47 327 ASP A C 1
ATOM 2701 O O . ASP A 1 327 ? 3.111 -27.826 23.125 1.00 42.47 327 ASP A O 1
ATOM 2705 N N . ASN A 1 328 ? 2.643 -25.635 23.057 1.00 42.78 328 ASN A N 1
ATOM 2706 C CA . ASN A 1 328 ? 3.909 -25.180 23.657 1.00 42.78 328 ASN A CA 1
ATOM 2707 C C . ASN A 1 328 ? 3.931 -25.204 25.200 1.00 42.78 328 ASN A C 1
ATOM 2709 O O . ASN A 1 328 ? 4.968 -24.920 25.794 1.00 42.78 328 ASN A O 1
ATOM 2713 N N . GLU A 1 329 ? 2.816 -25.525 25.863 1.00 42.41 329 GLU A N 1
ATOM 2714 C CA . GLU A 1 329 ? 2.758 -25.746 27.321 1.00 42.41 329 GLU A CA 1
ATOM 2715 C C . GLU A 1 329 ? 2.897 -27.237 27.703 1.00 42.41 329 GLU A C 1
ATOM 2717 O O . GLU A 1 329 ? 2.788 -27.587 28.881 1.00 42.41 329 GLU A O 1
ATOM 2722 N N . ILE A 1 330 ? 3.127 -28.124 26.722 1.00 44.22 330 ILE A N 1
ATOM 2723 C CA . ILE A 1 330 ? 3.225 -29.586 26.912 1.00 44.22 330 ILE A CA 1
ATOM 2724 C C . ILE A 1 330 ? 4.639 -30.147 26.613 1.00 44.22 330 ILE A C 1
ATOM 2726 O O . ILE A 1 330 ? 4.886 -31.329 26.865 1.00 44.22 330 ILE A O 1
ATOM 2730 N N . GLU A 1 331 ? 5.602 -29.325 26.185 1.00 37.34 331 GLU A N 1
ATOM 2731 C CA . GLU A 1 331 ? 7.044 -29.669 26.201 1.00 37.34 331 GLU A CA 1
ATOM 2732 C C . GLU A 1 331 ? 7.754 -29.075 27.425 1.00 37.34 331 GLU A C 1
ATOM 2734 O O . GLU A 1 331 ? 8.645 -29.771 27.973 1.00 37.34 331 GLU A O 1
#